Protein AF-A0A1I2P8J5-F1 (afdb_monomer)

Solvent-accessible surface area (backbone atoms only — not comparable to full-atom values): 10431 Å² total; per-residue (Å²): 144,70,75,78,68,62,63,58,56,56,55,54,53,52,53,51,52,52,52,50,52,52,50,52,53,51,52,50,54,52,53,53,51,51,52,55,53,52,51,52,53,49,51,53,49,50,50,52,49,51,51,50,54,60,49,44,57,57,36,50,50,46,50,52,53,51,51,62,72,44,54,88,41,40,76,84,54,84,74,82,78,52,68,70,56,39,47,51,44,38,52,56,51,49,40,44,36,66,74,70,50,44,50,80,65,50,54,73,69,37,46,54,34,46,53,51,26,49,57,44,42,75,43,77,91,39,76,69,40,51,53,49,31,15,51,27,51,49,50,32,54,50,48,51,33,49,76,67,59,77,44,59,78,76,58,54,67,75,71,52,66,88,89,71,64,79,48,98,83,77,60,78,85,72,74,78,83,81,88,124

pLDDT: mean 73.61, std 17.52, range [39.16, 96.38]

Nearest PDB structures (foldseek):
  5xjm-assembly1_A  TM=4.746E-01  e=2.443E+00  Homo sapiens
  9ivk-assembly1_A  TM=4.085E-01  e=4.222E+00  artificial sequences
  6bqg-assembly1_A  TM=4.644E-01  e=5.551E+00  Homo sapiens
  5f5p-assembly1_A  TM=3.771E-01  e=3.997E+00  Homo sapiens
  7pyr-assembly1_A  TM=3.576E-01  e=3.583E+00  Homo sapiens

Mean predicted aligned error: 16.23 Å

Organism: NCBI:txid1045558

Foldseek 3Di:
DPPPVPVVVVVVVVVVVVVVVVVVVVVVVVVVVVVVVVVVVVVVVVVVVVVVVVLLVVLVVLLVLLCVLCVCLALPDPDDDDLVRLVVSLVSLVCSVPVVVSVVSDDPLLNVLSVVLSVLSVDDDDPVSSNSNSVSSVVSNVSSCVVNPVDDPVVVVVPDPPQPDQPPVNDDPDDPDPPD

Secondary structure (DSSP, 8-state):
--THHHHHHHHHHHHHHHHHHHHHHHHHHHHHHHHHHHHHHHHHHHHHHHHHHHHHHHHHHHHHHHHHHTGGG-TT--PPPPHHHHHHHHHHHHHHHHTS-GGGGS-HHHHHHHHHHHHHHHS---HHHHHHHHHHHHHHHHHHHHHTTSS-HHHHHHHS-GGGPPPTTS----------

Sequence (180 aa):
MKEAFFASFSTAMLLAVVGWIARAWITEKLAAGFRLETDKTLEEIKSRYAKQIALTDSRVAAYRSLWEKTKDLNPRDKLRLDQGQLNSIFEDLRKWYYDDGNAMHLSASTTNDFLKGLQYLECEPTEKNLTVVKKLFSSVRTHIKEDLGVYDRDEVSATLPDYAQPLADGTVITKPRDDG

Structure (mmCIF, N/CA/C/O backbone):
data_AF-A0A1I2P8J5-F1
#
_entry.id   AF-A0A1I2P8J5-F1
#
loop_
_atom_site.group_PDB
_atom_site.id
_atom_site.type_symbol
_atom_site.label_atom_id
_atom_site.label_alt_id
_atom_site.label_comp_id
_atom_site.label_asym_id
_atom_site.label_entity_id
_atom_site.label_seq_id
_atom_site.pdbx_PDB_ins_code
_atom_site.Cartn_x
_atom_site.Cartn_y
_atom_site.Cartn_z
_atom_site.occupancy
_atom_site.B_iso_or_equiv
_atom_site.auth_seq_id
_atom_site.auth_comp_id
_atom_site.auth_asym_id
_atom_site.auth_atom_id
_atom_site.pdbx_PDB_model_num
ATOM 1 N N . MET A 1 1 ? 73.592 2.247 -62.318 1.00 48.91 1 MET A N 1
ATOM 2 C CA . MET A 1 1 ? 72.958 2.835 -61.111 1.00 48.91 1 MET A CA 1
ATOM 3 C C . MET A 1 1 ? 71.484 3.199 -61.369 1.00 48.91 1 MET A C 1
ATOM 5 O O . MET A 1 1 ? 71.111 4.353 -61.234 1.00 48.91 1 MET A O 1
ATOM 9 N N . LYS A 1 2 ? 70.629 2.244 -61.776 1.00 51.25 2 LYS A N 1
ATOM 10 C CA . LYS A 1 2 ? 69.168 2.473 -61.929 1.00 51.25 2 LYS A CA 1
ATOM 11 C C . LYS A 1 2 ? 68.280 1.312 -61.434 1.00 51.25 2 LYS A C 1
ATOM 13 O O . LYS A 1 2 ? 67.087 1.505 -61.262 1.00 51.25 2 LYS A O 1
ATOM 18 N N . GLU A 1 3 ? 68.861 0.159 -61.103 1.00 47.97 3 GLU A N 1
ATOM 19 C CA . GLU A 1 3 ? 68.127 -1.056 -60.699 1.00 47.97 3 GLU A CA 1
ATOM 20 C C . GLU A 1 3 ? 67.696 -1.072 -59.214 1.00 47.97 3 GLU A C 1
ATOM 22 O O . GLU A 1 3 ? 66.755 -1.763 -58.846 1.00 47.97 3 GLU A O 1
ATOM 27 N N . ALA A 1 4 ? 68.333 -0.283 -58.340 1.00 51.38 4 ALA A N 1
ATOM 28 C CA . ALA A 1 4 ? 68.046 -0.313 -56.898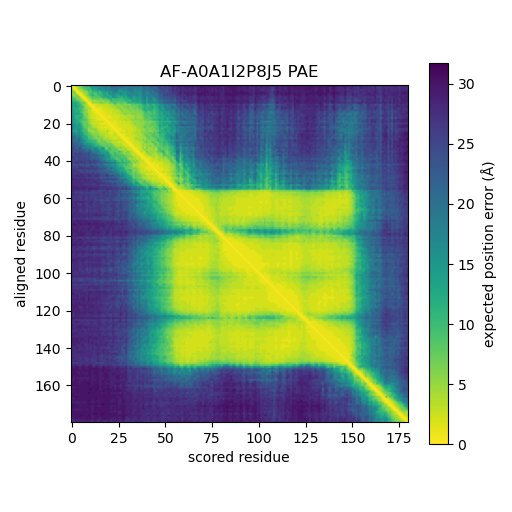 1.00 51.38 4 ALA A CA 1
ATOM 29 C C . ALA A 1 4 ? 66.820 0.526 -56.472 1.00 51.38 4 ALA A C 1
ATOM 31 O O . ALA A 1 4 ? 66.357 0.405 -55.341 1.00 51.38 4 ALA A O 1
ATOM 32 N N . PHE A 1 5 ? 66.287 1.374 -57.359 1.00 46.06 5 PHE A N 1
ATOM 33 C CA . PHE A 1 5 ? 65.193 2.299 -57.028 1.00 46.06 5 PHE A CA 1
ATOM 34 C C . PHE A 1 5 ? 63.791 1.717 -57.275 1.00 46.06 5 PHE A C 1
ATOM 36 O O . PHE A 1 5 ? 62.828 2.179 -56.673 1.00 46.06 5 PHE A O 1
ATOM 43 N N . PHE A 1 6 ? 63.660 0.685 -58.115 1.00 48.53 6 PHE A N 1
ATOM 44 C CA . PHE A 1 6 ? 62.360 0.064 -58.409 1.00 48.53 6 PHE A CA 1
ATOM 45 C C . PHE A 1 6 ? 61.934 -0.982 -57.365 1.00 48.53 6 PHE A C 1
ATOM 47 O O . PHE A 1 6 ?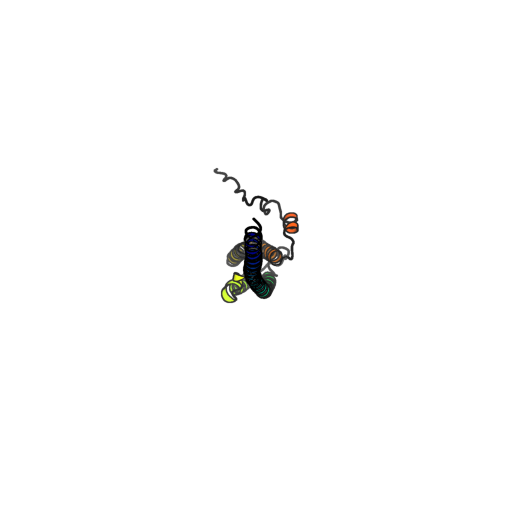 60.741 -1.155 -57.117 1.00 48.53 6 PHE A O 1
ATOM 54 N N . ALA A 1 7 ? 62.886 -1.637 -56.692 1.00 49.69 7 ALA A N 1
ATOM 55 C CA . ALA A 1 7 ? 62.587 -2.677 -55.706 1.00 49.69 7 ALA A CA 1
ATOM 56 C C . ALA A 1 7 ? 62.036 -2.131 -54.370 1.00 49.69 7 ALA A C 1
ATOM 58 O O . ALA A 1 7 ? 61.230 -2.800 -53.726 1.00 49.69 7 ALA A O 1
ATOM 59 N N . SER A 1 8 ? 62.417 -0.914 -53.954 1.00 53.53 8 SER A N 1
ATOM 60 C CA . SER A 1 8 ? 61.945 -0.335 -52.682 1.00 53.53 8 SER A CA 1
ATOM 61 C C . SER A 1 8 ? 60.537 0.265 -52.765 1.00 53.53 8 SER A C 1
ATOM 63 O O . SER A 1 8 ? 59.844 0.358 -51.753 1.00 53.53 8 SER A O 1
ATOM 65 N N . PHE A 1 9 ? 60.077 0.628 -53.966 1.00 53.09 9 PHE A N 1
ATOM 66 C CA . PHE A 1 9 ? 58.736 1.182 -54.164 1.00 53.09 9 PHE A CA 1
ATOM 67 C C . PHE A 1 9 ? 57.652 0.091 -54.116 1.00 53.09 9 PHE A C 1
ATOM 69 O O . PHE A 1 9 ? 56.554 0.314 -53.607 1.00 53.09 9 PHE A O 1
ATOM 76 N N . SER A 1 10 ? 57.979 -1.121 -54.579 1.00 61.38 10 SER A N 1
ATOM 77 C CA . SER A 1 10 ? 57.057 -2.265 -54.595 1.00 61.38 10 SER A CA 1
ATOM 78 C C . SER A 1 10 ? 56.759 -2.813 -53.190 1.00 61.38 10 SER A C 1
ATOM 80 O O . SER A 1 10 ? 55.611 -3.122 -52.870 1.00 61.38 10 SER A O 1
ATOM 82 N N . THR A 1 11 ? 57.760 -2.862 -52.309 1.00 63.16 11 THR A N 1
ATOM 83 C CA . THR A 1 11 ? 57.596 -3.347 -50.928 1.00 63.16 11 THR A CA 1
ATOM 84 C C . THR A 1 11 ? 56.849 -2.354 -50.040 1.00 63.16 11 THR A C 1
ATOM 86 O O . THR A 1 11 ? 55.998 -2.763 -49.249 1.00 63.16 11 THR A O 1
ATOM 89 N N . ALA A 1 12 ? 57.085 -1.049 -50.209 1.00 66.94 12 ALA A N 1
ATOM 90 C CA . ALA A 1 12 ? 56.354 -0.010 -49.483 1.00 66.94 12 ALA A CA 1
ATOM 91 C C . ALA A 1 12 ? 54.851 0.000 -49.827 1.00 66.94 12 ALA A C 1
ATOM 93 O O . ALA A 1 12 ? 54.010 0.155 -48.941 1.00 66.94 12 ALA A O 1
ATOM 94 N N . MET A 1 13 ? 54.501 -0.229 -51.098 1.00 71.50 13 MET A N 1
ATOM 95 C CA . MET A 1 13 ? 53.106 -0.296 -51.543 1.00 71.50 13 MET A CA 1
ATOM 96 C C . MET A 1 13 ? 52.382 -1.539 -50.999 1.00 71.50 13 MET A C 1
ATOM 98 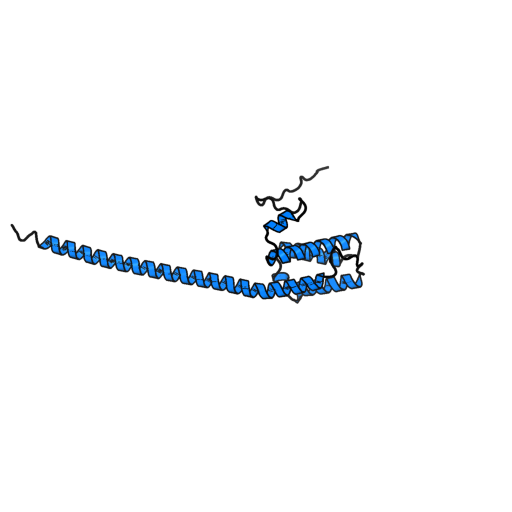O O . MET A 1 13 ? 51.241 -1.439 -50.547 1.00 71.50 13 MET A O 1
ATOM 102 N N . LEU A 1 14 ? 53.054 -2.695 -50.965 1.00 67.25 14 LEU A N 1
ATOM 103 C CA . LEU A 1 14 ? 52.514 -3.929 -50.380 1.00 67.25 14 LEU A CA 1
ATOM 104 C C . LEU A 1 14 ? 52.223 -3.785 -48.878 1.00 67.25 14 LEU A C 1
ATOM 106 O O . LEU A 1 14 ? 51.158 -4.197 -48.419 1.00 67.25 14 LEU A O 1
ATOM 110 N N . LEU A 1 15 ? 53.116 -3.142 -48.120 1.00 75.94 15 LEU A N 1
ATOM 111 C CA . LEU A 1 15 ? 52.899 -2.882 -46.691 1.00 75.94 15 LEU A CA 1
ATOM 112 C C . LEU A 1 15 ? 51.719 -1.932 -46.443 1.00 75.94 15 LEU A C 1
ATOM 114 O O . LEU A 1 15 ? 50.949 -2.146 -45.506 1.00 75.94 15 LEU A O 1
ATOM 118 N N . ALA A 1 16 ? 51.534 -0.922 -47.297 1.00 75.06 16 ALA A N 1
ATOM 119 C CA . ALA A 1 16 ? 50.403 -0.003 -47.193 1.00 75.06 16 ALA A CA 1
ATOM 120 C C . ALA A 1 16 ? 49.056 -0.708 -47.433 1.00 75.06 16 ALA A C 1
ATOM 122 O O . ALA A 1 16 ? 48.100 -0.481 -46.689 1.00 75.06 16 ALA A O 1
ATOM 123 N N . VAL A 1 17 ? 48.986 -1.606 -48.423 1.00 75.94 17 VAL A N 1
ATOM 124 C CA . VAL A 1 17 ? 47.772 -2.385 -48.721 1.00 75.94 17 VAL A CA 1
ATOM 125 C C . VAL A 1 17 ? 47.442 -3.349 -47.580 1.00 75.94 17 VAL A C 1
ATOM 127 O O . VAL A 1 17 ? 46.299 -3.391 -47.127 1.00 75.94 17 VAL A O 1
ATOM 130 N N . VAL A 1 18 ? 48.435 -4.071 -47.053 1.00 77.44 18 VAL A N 1
ATOM 131 C CA . VAL A 1 18 ? 48.237 -4.975 -45.905 1.00 77.44 18 VAL A CA 1
ATOM 132 C C . VAL A 1 18 ? 47.799 -4.198 -44.662 1.00 77.44 18 VAL A C 1
ATOM 134 O O . VAL A 1 18 ? 46.877 -4.624 -43.967 1.00 77.44 18 VAL A O 1
ATOM 137 N N . GLY A 1 19 ? 48.391 -3.027 -44.410 1.00 76.44 19 GLY A N 1
ATOM 138 C CA . GLY A 1 19 ? 47.982 -2.143 -43.318 1.00 76.44 19 GLY A CA 1
ATOM 139 C C . GLY A 1 19 ? 46.536 -1.656 -43.451 1.00 76.44 19 GLY A C 1
ATOM 140 O O . GLY A 1 19 ? 45.808 -1.619 -42.458 1.00 76.44 19 GLY A O 1
ATOM 141 N N . TRP A 1 20 ? 46.087 -1.334 -44.669 1.00 85.12 20 TRP A N 1
ATOM 142 C CA . TRP A 1 20 ? 44.702 -0.924 -44.926 1.00 85.12 20 TRP A CA 1
ATOM 143 C C . TRP A 1 20 ? 43.710 -2.073 -44.701 1.00 85.12 20 TRP A C 1
ATOM 145 O O . TRP A 1 20 ? 42.702 -1.883 -44.020 1.00 85.12 20 TRP A O 1
ATOM 155 N N . ILE A 1 21 ? 44.034 -3.280 -45.179 1.00 80.38 21 ILE A N 1
ATOM 156 C CA . ILE A 1 21 ? 43.212 -4.485 -44.976 1.00 80.38 21 ILE A CA 1
ATOM 157 C C . ILE A 1 21 ? 43.119 -4.837 -43.485 1.00 80.38 21 ILE A C 1
ATOM 159 O O . ILE A 1 21 ? 42.026 -5.076 -42.973 1.00 80.38 21 ILE A O 1
ATOM 163 N N . ALA A 1 22 ? 44.244 -4.813 -42.764 1.00 74.38 22 ALA A N 1
ATOM 164 C CA . ALA A 1 22 ? 44.264 -5.072 -41.326 1.00 74.38 22 ALA A CA 1
ATOM 165 C C . ALA A 1 22 ? 43.414 -4.050 -40.555 1.00 74.38 22 ALA A C 1
ATOM 167 O O . ALA A 1 22 ? 42.651 -4.420 -39.664 1.00 74.38 22 ALA A O 1
ATOM 168 N N . ARG A 1 23 ? 43.487 -2.766 -40.930 1.00 71.56 23 ARG A N 1
ATOM 169 C CA . ARG A 1 23 ? 42.688 -1.704 -40.307 1.00 71.56 23 ARG A CA 1
ATOM 170 C C . ARG A 1 23 ? 41.191 -1.889 -40.558 1.00 71.56 23 ARG A C 1
ATOM 172 O O . ARG A 1 23 ? 40.423 -1.755 -39.610 1.00 71.56 23 ARG A O 1
ATOM 179 N N . ALA A 1 24 ? 40.791 -2.241 -41.782 1.00 79.56 24 ALA A N 1
ATOM 180 C CA . ALA A 1 24 ? 39.395 -2.517 -42.125 1.00 79.56 24 ALA A CA 1
ATOM 181 C C . ALA A 1 24 ? 38.832 -3.698 -41.313 1.00 79.56 24 ALA A C 1
ATOM 183 O O . ALA A 1 24 ? 37.763 -3.586 -40.708 1.00 79.56 24 ALA A O 1
ATOM 184 N N . TRP A 1 25 ? 39.598 -4.788 -41.202 1.00 79.06 25 TRP A N 1
ATOM 185 C CA . TRP A 1 25 ? 39.192 -5.968 -40.435 1.00 79.06 25 TRP A CA 1
ATOM 186 C C . TRP A 1 25 ? 39.055 -5.675 -38.934 1.00 79.06 25 TRP A C 1
ATOM 188 O O . TRP A 1 25 ? 38.090 -6.101 -38.299 1.00 79.06 25 TRP A O 1
ATOM 198 N N . ILE A 1 26 ? 39.973 -4.884 -38.364 1.00 73.25 26 ILE A N 1
ATOM 199 C CA . ILE A 1 26 ? 39.893 -4.439 -36.964 1.00 73.25 26 ILE A CA 1
ATOM 200 C C . ILE A 1 26 ? 38.646 -3.573 -36.741 1.00 73.25 26 ILE A C 1
ATOM 202 O O . ILE A 1 26 ? 37.932 -3.780 -35.760 1.00 73.25 26 ILE A O 1
ATOM 206 N N . THR A 1 27 ? 38.339 -2.639 -37.648 1.00 77.56 27 THR A N 1
ATOM 207 C CA . THR A 1 27 ? 37.143 -1.792 -37.514 1.00 77.56 27 THR A CA 1
ATOM 208 C C . THR A 1 27 ? 35.842 -2.583 -37.615 1.00 77.56 27 THR A C 1
ATOM 210 O O . THR A 1 27 ? 34.907 -2.306 -36.868 1.00 77.56 27 THR A O 1
ATOM 213 N N . GLU A 1 28 ? 35.785 -3.601 -38.474 1.00 73.44 28 GLU A N 1
ATOM 214 C CA . GLU A 1 28 ? 34.609 -4.460 -38.627 1.00 73.44 28 GLU A CA 1
ATOM 215 C C . GLU A 1 28 ? 34.390 -5.348 -37.394 1.00 73.44 28 GLU A C 1
ATOM 217 O O . GLU A 1 28 ? 33.279 -5.424 -36.868 1.00 73.44 28 GLU A O 1
ATOM 222 N N . LYS A 1 29 ? 35.466 -5.941 -36.858 1.00 71.25 29 LYS A N 1
ATOM 223 C CA . LYS A 1 29 ? 35.443 -6.705 -35.599 1.00 71.25 29 LYS A CA 1
ATOM 224 C C . LYS A 1 29 ? 34.977 -5.861 -34.415 1.00 71.25 29 LYS A C 1
ATOM 226 O O . LYS A 1 29 ? 34.165 -6.333 -33.620 1.00 71.25 29 LYS A O 1
ATOM 231 N N . LEU A 1 30 ? 35.467 -4.626 -34.301 1.00 66.75 30 LEU A N 1
ATOM 232 C CA . LEU A 1 30 ? 35.063 -3.703 -33.238 1.00 66.75 30 LEU A CA 1
ATOM 233 C C . LEU A 1 30 ? 33.597 -3.274 -33.390 1.00 66.75 30 LEU A C 1
ATOM 235 O O . LEU A 1 30 ? 32.861 -3.281 -32.407 1.00 66.75 30 LEU A O 1
ATOM 239 N N . ALA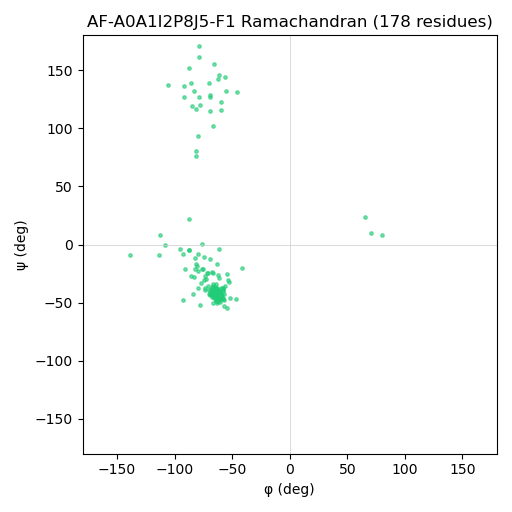 A 1 31 ? 33.144 -2.974 -34.611 1.00 69.69 31 ALA A N 1
ATOM 240 C CA . ALA A 1 31 ? 31.753 -2.605 -34.874 1.00 69.69 31 ALA A CA 1
ATOM 241 C C . ALA A 1 31 ? 30.775 -3.761 -34.601 1.00 69.69 31 ALA A C 1
ATOM 243 O O . ALA A 1 31 ? 29.703 -3.536 -34.042 1.00 69.69 31 ALA A O 1
ATOM 244 N N . ALA A 1 32 ? 31.138 -4.997 -34.954 1.00 68.00 32 ALA A N 1
ATOM 245 C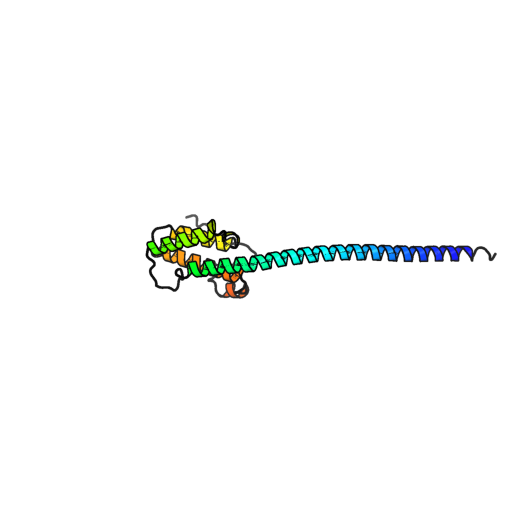 CA . ALA A 1 32 ? 30.327 -6.180 -34.669 1.00 68.00 32 ALA A CA 1
ATOM 246 C C . ALA A 1 32 ? 30.231 -6.468 -33.162 1.00 68.00 32 ALA A C 1
ATOM 248 O O . ALA A 1 32 ? 29.146 -6.768 -32.667 1.00 68.00 32 ALA A O 1
ATOM 249 N N . GLY A 1 33 ? 31.342 -6.326 -32.426 1.00 62.59 33 GLY A N 1
ATOM 250 C CA . GLY A 1 33 ? 31.348 -6.443 -30.966 1.00 62.59 33 GLY A CA 1
ATOM 251 C C . GLY A 1 33 ? 30.453 -5.396 -30.302 1.00 62.59 33 GLY A C 1
ATOM 252 O O . GLY A 1 33 ? 29.597 -5.745 -29.495 1.00 62.59 33 GLY A O 1
ATOM 253 N N . PHE A 1 34 ? 30.575 -4.133 -30.723 1.00 56.84 34 PHE A N 1
ATOM 254 C CA . PHE A 1 34 ? 29.767 -3.035 -30.188 1.00 56.84 34 PHE A CA 1
ATOM 255 C C . PHE A 1 34 ? 28.264 -3.226 -30.455 1.00 56.84 34 PHE A C 1
ATOM 257 O O . PHE A 1 34 ? 27.456 -3.004 -29.559 1.00 56.84 34 PHE A O 1
ATOM 264 N N . ARG A 1 35 ? 27.886 -3.706 -31.652 1.00 59.75 35 ARG A N 1
ATOM 265 C CA . ARG A 1 35 ? 26.483 -3.994 -32.013 1.00 59.75 35 ARG A CA 1
ATOM 266 C C . ARG A 1 35 ? 25.860 -5.101 -31.154 1.00 59.75 35 ARG A C 1
ATOM 268 O O . ARG A 1 35 ? 24.728 -4.961 -30.701 1.00 59.75 35 ARG A O 1
ATOM 275 N N . LEU A 1 36 ? 26.604 -6.176 -30.889 1.00 63.22 36 LEU A N 1
ATOM 276 C CA . LEU A 1 36 ? 26.122 -7.281 -30.052 1.00 63.22 36 LEU A CA 1
ATOM 277 C C . LEU A 1 36 ? 25.923 -6.863 -28.585 1.00 63.22 36 LEU A C 1
ATOM 279 O O . LEU A 1 36 ? 25.006 -7.353 -27.926 1.00 63.22 36 LEU A O 1
ATOM 283 N N . GLU A 1 37 ? 26.761 -5.960 -28.074 1.00 64.62 37 GLU A N 1
ATOM 284 C CA . GLU A 1 37 ? 26.641 -5.398 -26.721 1.00 64.62 37 GLU A CA 1
ATOM 285 C C . GLU A 1 37 ? 25.413 -4.475 -26.595 1.00 64.62 37 GLU A C 1
ATOM 287 O O . GLU A 1 37 ? 24.655 -4.554 -25.623 1.00 64.62 37 GLU A O 1
ATOM 292 N N . THR A 1 38 ? 25.159 -3.637 -27.609 1.00 63.16 38 THR A N 1
ATOM 293 C CA . THR A 1 38 ? 23.983 -2.749 -27.645 1.00 63.16 38 THR A CA 1
ATOM 294 C C . THR A 1 38 ? 22.664 -3.512 -27.758 1.00 63.16 38 THR A C 1
ATOM 296 O O . THR A 1 38 ? 21.683 -3.123 -27.129 1.00 63.16 38 THR A O 1
ATOM 299 N N . ASP A 1 39 ? 22.626 -4.626 -28.491 1.00 68.12 39 ASP A N 1
ATOM 300 C CA . ASP A 1 39 ? 21.392 -5.406 -28.641 1.00 68.12 39 ASP A CA 1
ATOM 301 C C . ASP A 1 39 ? 21.049 -6.173 -27.356 1.00 68.12 39 ASP A C 1
ATOM 303 O O . ASP A 1 39 ? 19.891 -6.200 -26.938 1.00 68.12 39 ASP A O 1
ATOM 307 N N . LYS A 1 40 ? 22.052 -6.735 -26.665 1.00 65.88 40 LYS A N 1
ATOM 308 C CA . LYS A 1 40 ? 21.839 -7.395 -25.364 1.00 65.88 40 LYS A CA 1
ATOM 309 C C . LYS A 1 40 ? 21.334 -6.423 -24.306 1.00 65.88 40 LYS A C 1
ATOM 311 O O . LYS A 1 40 ? 20.368 -6.724 -23.611 1.00 65.88 40 LYS A O 1
ATOM 316 N N . THR A 1 41 ? 21.958 -5.252 -24.206 1.00 69.56 41 THR A N 1
ATOM 317 C CA . THR A 1 41 ? 21.538 -4.221 -23.247 1.00 69.56 41 THR A CA 1
ATOM 318 C C . THR A 1 41 ? 20.131 -3.709 -23.555 1.00 69.56 41 THR A C 1
ATOM 320 O O . THR A 1 41 ? 19.333 -3.531 -22.636 1.00 69.56 41 THR A O 1
ATOM 323 N N . LEU A 1 42 ? 19.771 -3.557 -24.832 1.00 67.75 42 LEU A N 1
ATOM 324 C CA . LEU A 1 42 ? 18.422 -3.169 -25.237 1.00 67.75 42 LEU A CA 1
ATOM 325 C C . LEU A 1 42 ? 17.373 -4.234 -24.887 1.00 67.75 42 LEU A C 1
ATOM 327 O O . LEU A 1 42 ? 16.307 -3.885 -24.379 1.00 67.75 42 LEU A O 1
ATOM 331 N N . GLU A 1 43 ? 17.652 -5.516 -25.122 1.00 66.38 43 GLU A N 1
ATOM 332 C CA . GLU A 1 43 ? 16.736 -6.607 -24.763 1.00 66.38 43 GLU A CA 1
ATOM 333 C C . GLU A 1 43 ? 16.585 -6.764 -23.243 1.00 66.38 43 GLU A C 1
ATOM 335 O O . GLU A 1 43 ? 15.478 -6.979 -22.742 1.00 66.38 43 GLU A O 1
ATOM 340 N N . GLU A 1 44 ? 17.656 -6.561 -22.474 1.00 67.12 44 GLU A N 1
ATOM 341 C CA . GLU A 1 44 ? 17.579 -6.510 -21.012 1.00 67.12 44 GLU A CA 1
ATOM 342 C C . GLU A 1 44 ? 16.731 -5.334 -20.520 1.00 67.12 44 GLU A C 1
ATOM 344 O O . GLU A 1 44 ? 15.901 -5.504 -19.623 1.00 67.12 44 GLU A O 1
ATOM 349 N N . ILE A 1 45 ? 16.896 -4.153 -21.121 1.00 61.00 45 ILE A N 1
ATOM 350 C CA . ILE A 1 45 ? 16.093 -2.968 -20.807 1.00 61.00 45 ILE A CA 1
ATOM 351 C C . ILE A 1 45 ? 14.624 -3.227 -21.152 1.00 61.00 45 ILE A C 1
ATOM 353 O O . ILE A 1 45 ? 13.767 -3.067 -20.284 1.00 61.00 45 ILE A O 1
ATOM 357 N N . LYS A 1 46 ? 14.313 -3.706 -22.362 1.00 63.62 46 LYS A N 1
ATOM 358 C CA . LYS A 1 46 ? 12.941 -4.057 -22.772 1.00 63.62 46 LYS A CA 1
ATOM 359 C C . LYS A 1 46 ? 12.312 -5.093 -21.845 1.00 63.62 46 LYS A C 1
ATOM 361 O O . LYS A 1 46 ? 11.160 -4.931 -21.459 1.00 63.62 46 LYS A O 1
ATOM 366 N N . SER A 1 47 ? 13.059 -6.123 -21.447 1.00 57.69 47 SER A N 1
ATOM 367 C CA . SER A 1 47 ? 12.593 -7.151 -20.509 1.00 57.69 47 SER A CA 1
ATOM 368 C C . SER A 1 47 ? 12.286 -6.570 -19.126 1.00 57.69 47 SER A C 1
ATOM 370 O O . SER A 1 47 ? 11.255 -6.889 -18.530 1.00 57.69 47 SER A O 1
ATOM 372 N N . ARG A 1 48 ? 13.131 -5.662 -18.620 1.00 51.19 48 ARG A N 1
ATOM 373 C CA . ARG A 1 48 ? 12.876 -4.938 -17.362 1.00 51.19 48 ARG A CA 1
ATOM 374 C C . ARG A 1 48 ? 11.644 -4.039 -17.460 1.00 51.19 48 ARG A C 1
ATOM 376 O O . ARG A 1 48 ? 10.820 -4.073 -16.550 1.00 51.19 48 ARG A O 1
ATOM 383 N N . TYR A 1 49 ? 11.483 -3.309 -18.563 1.00 53.03 49 TYR A N 1
ATOM 384 C CA . TYR A 1 49 ? 10.300 -2.482 -18.815 1.00 53.03 49 TYR A CA 1
ATOM 385 C C . TYR A 1 49 ? 9.028 -3.324 -18.942 1.00 53.03 49 TYR A C 1
ATOM 387 O O . TYR A 1 49 ? 8.031 -3.006 -18.309 1.00 53.03 49 TYR A O 1
ATOM 395 N N . ALA A 1 50 ? 9.055 -4.437 -19.676 1.00 52.09 50 ALA A N 1
ATOM 396 C CA . ALA A 1 50 ? 7.910 -5.339 -19.804 1.00 52.09 50 ALA A CA 1
ATOM 397 C C . ALA A 1 50 ? 7.502 -5.947 -18.452 1.00 52.09 50 ALA A C 1
ATOM 399 O O . ALA A 1 50 ? 6.314 -6.022 -18.143 1.00 52.09 50 ALA A O 1
ATOM 400 N N . LYS A 1 51 ? 8.475 -6.320 -17.608 1.00 51.41 51 LYS A N 1
ATOM 401 C CA . LYS A 1 51 ? 8.213 -6.761 -16.229 1.00 51.41 51 LYS A CA 1
ATOM 402 C C . LYS A 1 51 ? 7.629 -5.644 -15.371 1.00 51.41 51 LYS A C 1
ATOM 404 O O . LYS A 1 51 ? 6.701 -5.907 -14.617 1.00 51.41 51 LYS A O 1
ATOM 409 N N . GLN A 1 52 ? 8.133 -4.415 -15.489 1.00 53.66 52 GLN A N 1
ATOM 410 C CA . GLN A 1 52 ? 7.542 -3.262 -14.808 1.00 53.66 52 GLN A CA 1
ATOM 411 C C . GLN A 1 52 ? 6.101 -3.024 -15.264 1.00 53.66 52 GLN A C 1
ATOM 413 O O . GLN A 1 52 ? 5.240 -2.881 -14.407 1.00 53.66 52 GLN A O 1
ATOM 418 N N . ILE A 1 53 ? 5.813 -3.063 -16.568 1.00 56.81 53 ILE A N 1
ATOM 419 C CA . ILE A 1 53 ? 4.463 -2.886 -17.129 1.00 56.81 53 ILE A CA 1
ATOM 420 C C . ILE A 1 53 ? 3.510 -3.980 -16.625 1.00 56.81 53 ILE A C 1
ATOM 422 O O . ILE A 1 53 ? 2.443 -3.663 -16.113 1.00 56.81 53 ILE A O 1
ATOM 426 N N . ALA A 1 54 ? 3.915 -5.252 -16.663 1.00 55.97 54 ALA A N 1
ATOM 427 C CA . ALA A 1 54 ? 3.101 -6.355 -16.142 1.00 55.97 54 ALA A CA 1
ATOM 428 C C . ALA A 1 54 ? 2.851 -6.242 -14.625 1.00 55.97 54 ALA A C 1
ATOM 430 O O . ALA A 1 54 ? 1.747 -6.505 -14.152 1.00 55.97 54 ALA A O 1
ATOM 431 N N . LEU A 1 55 ? 3.856 -5.794 -13.862 1.00 59.75 55 LEU A N 1
ATOM 432 C CA . LEU A 1 55 ? 3.692 -5.460 -12.445 1.00 59.75 55 LEU A CA 1
ATOM 433 C C . LEU A 1 55 ? 2.806 -4.228 -12.239 1.00 59.75 55 LEU A C 1
ATOM 435 O O . LEU A 1 55 ? 2.227 -4.085 -11.167 1.00 59.75 55 LEU A O 1
ATOM 439 N N . THR A 1 56 ? 2.690 -3.346 -13.232 1.00 73.12 56 THR A N 1
ATOM 440 C CA . THR A 1 56 ? 1.865 -2.138 -13.146 1.00 73.12 56 THR A CA 1
ATOM 441 C C . THR A 1 56 ? 0.387 -2.511 -13.140 1.00 73.12 56 THR A C 1
ATOM 443 O O . THR A 1 56 ? -0.337 -2.011 -12.288 1.00 73.12 56 THR A O 1
ATOM 446 N N . ASP A 1 57 ? -0.056 -3.454 -13.976 1.00 79.62 57 ASP A N 1
ATOM 447 C CA . ASP A 1 57 ? -1.466 -3.877 -14.008 1.00 79.62 57 ASP A CA 1
ATOM 448 C C . ASP A 1 57 ? -1.897 -4.565 -12.705 1.00 79.62 57 ASP A C 1
ATOM 450 O O . ASP A 1 57 ? -2.931 -4.219 -12.124 1.00 79.62 57 ASP A O 1
ATOM 454 N N . SER A 1 58 ? -1.082 -5.494 -12.188 1.00 82.62 58 SER A N 1
ATOM 455 C CA . SER A 1 58 ? -1.362 -6.152 -10.904 1.00 82.62 58 SER A CA 1
ATOM 456 C C . SER A 1 58 ? -1.310 -5.163 -9.737 1.00 82.62 58 SER A C 1
ATOM 458 O O . SER A 1 58 ? -2.152 -5.213 -8.843 1.00 82.62 58 SER A O 1
ATOM 460 N N . ARG A 1 59 ? -0.365 -4.213 -9.765 1.00 84.69 59 ARG A N 1
ATOM 461 C CA . ARG A 1 59 ? -0.235 -3.148 -8.760 1.00 84.69 59 ARG A CA 1
ATOM 462 C C . ARG A 1 59 ? -1.430 -2.199 -8.789 1.00 84.69 59 ARG A C 1
ATOM 464 O O . ARG A 1 59 ? -1.969 -1.882 -7.734 1.00 84.69 59 ARG A O 1
ATOM 471 N N . VAL A 1 60 ? -1.899 -1.799 -9.971 1.00 85.81 60 VAL A N 1
ATOM 472 C CA . VAL A 1 60 ? -3.107 -0.975 -10.140 1.00 85.81 60 VAL A CA 1
ATOM 473 C C . VAL A 1 60 ? -4.339 -1.713 -9.618 1.00 85.81 60 VAL A C 1
ATOM 475 O O . VAL A 1 60 ? -5.148 -1.115 -8.906 1.00 85.81 60 VAL A O 1
ATOM 478 N N . ALA A 1 61 ? -4.481 -3.006 -9.919 1.00 88.19 61 ALA A N 1
ATOM 479 C CA . ALA A 1 61 ? -5.582 -3.820 -9.405 1.00 88.19 61 ALA A CA 1
ATOM 480 C C . ALA A 1 61 ? -5.548 -3.922 -7.870 1.00 88.19 61 ALA A C 1
ATOM 482 O O . ALA A 1 61 ? -6.566 -3.681 -7.214 1.00 88.19 61 ALA A O 1
ATOM 483 N N . ALA A 1 62 ? -4.371 -4.188 -7.296 1.00 90.56 62 ALA A N 1
ATOM 484 C CA . ALA A 1 62 ? -4.158 -4.221 -5.852 1.00 90.56 62 ALA A CA 1
ATOM 485 C C . ALA A 1 62 ? -4.524 -2.876 -5.203 1.00 90.56 62 ALA A C 1
ATOM 487 O O . ALA A 1 62 ? -5.272 -2.836 -4.226 1.00 90.56 62 ALA A O 1
ATOM 488 N N . TYR A 1 63 ? -4.072 -1.763 -5.782 1.00 90.88 63 TYR A N 1
ATOM 489 C CA . TYR A 1 63 ? -4.351 -0.417 -5.281 1.00 90.88 63 TYR A CA 1
ATOM 490 C C . TYR A 1 63 ? -5.822 -0.033 -5.386 1.00 90.88 63 TYR A C 1
ATOM 492 O O . TYR A 1 63 ? -6.362 0.556 -4.451 1.00 90.88 63 TYR A O 1
ATOM 500 N N . ARG A 1 64 ? -6.506 -0.411 -6.471 1.00 90.25 64 ARG A N 1
ATOM 501 C CA . ARG A 1 64 ? -7.957 -0.222 -6.593 1.00 90.25 64 ARG A CA 1
ATOM 502 C C . ARG A 1 64 ? -8.704 -1.007 -5.515 1.00 90.25 64 ARG A C 1
ATOM 504 O O . ARG A 1 64 ? -9.576 -0.448 -4.860 1.00 90.25 64 ARG A O 1
ATOM 511 N N . SER A 1 65 ? -8.332 -2.267 -5.289 1.00 93.00 65 SER A N 1
ATOM 512 C CA . SER A 1 65 ? -8.917 -3.088 -4.220 1.00 93.00 65 SER A CA 1
ATOM 513 C C . SER A 1 65 ? -8.706 -2.460 -2.836 1.00 93.00 65 SER A C 1
ATOM 515 O O . SER A 1 65 ? -9.643 -2.376 -2.042 1.00 93.00 65 SER A O 1
ATOM 517 N N . LEU A 1 66 ? -7.497 -1.971 -2.548 1.00 92.75 66 LEU A N 1
ATOM 518 C CA . LEU A 1 66 ? -7.190 -1.292 -1.287 1.00 92.75 66 LEU A CA 1
ATOM 519 C C . LEU A 1 66 ? -7.973 0.020 -1.123 1.00 92.75 66 LEU A C 1
ATOM 521 O O . LEU A 1 66 ? -8.426 0.352 -0.024 1.00 92.75 66 LEU A O 1
ATOM 525 N N . TRP A 1 67 ? -8.164 0.766 -2.210 1.00 90.56 67 TRP A N 1
ATOM 526 C CA . TRP A 1 67 ? -8.943 2.001 -2.200 1.00 90.56 67 TRP A CA 1
ATOM 527 C C . TRP A 1 67 ? -10.396 1.754 -1.782 1.00 90.56 67 TRP A C 1
ATOM 529 O O . TRP A 1 67 ? -10.902 2.452 -0.901 1.00 90.56 67 TRP A O 1
ATOM 539 N N . GLU A 1 68 ? -11.037 0.736 -2.362 1.00 90.69 68 GLU A N 1
ATOM 540 C CA . GLU A 1 68 ? -12.413 0.354 -2.028 1.00 90.69 68 GLU A CA 1
ATOM 541 C C . GLU A 1 68 ? -12.533 -0.121 -0.575 1.00 90.69 68 GLU A C 1
ATOM 543 O O . GLU A 1 68 ? -13.385 0.374 0.160 1.00 90.69 68 GLU A O 1
ATOM 548 N N . LYS A 1 69 ? -11.625 -0.991 -0.112 1.00 91.00 69 LYS A N 1
ATOM 549 C CA . LYS A 1 69 ? -11.630 -1.506 1.274 1.00 91.00 69 LYS A CA 1
ATOM 550 C C . LYS A 1 69 ? -11.438 -0.424 2.334 1.00 91.00 69 LYS A C 1
ATOM 552 O O . LYS A 1 69 ? -11.869 -0.578 3.469 1.00 91.00 69 LYS A O 1
ATOM 557 N N . THR A 1 70 ? -10.782 0.678 1.980 1.00 89.94 70 THR A N 1
ATOM 558 C CA . THR A 1 70 ? -10.535 1.786 2.910 1.00 89.94 70 THR A CA 1
ATOM 559 C C . THR A 1 70 ? -11.581 2.889 2.806 1.00 89.94 70 THR A C 1
ATOM 561 O O . THR A 1 70 ? -11.464 3.878 3.531 1.00 89.94 70 THR A O 1
ATOM 564 N N . LYS A 1 71 ? -12.550 2.814 1.873 1.00 86.31 71 LYS A N 1
ATOM 565 C CA . LYS A 1 71 ? -13.449 3.926 1.485 1.00 86.31 71 LYS A CA 1
ATOM 566 C C . LYS A 1 71 ? -14.049 4.653 2.687 1.00 86.31 71 LYS A C 1
ATOM 568 O O . LYS A 1 71 ? -13.897 5.870 2.777 1.00 86.31 71 LYS A O 1
ATOM 573 N N . ASP A 1 72 ? -14.556 3.887 3.644 1.00 85.25 72 ASP A N 1
ATOM 574 C CA . ASP A 1 72 ? -15.241 4.373 4.848 1.00 85.25 72 ASP A CA 1
ATOM 575 C C . ASP A 1 72 ? -14.299 4.983 5.906 1.00 85.25 72 ASP A C 1
ATOM 577 O O . ASP A 1 72 ? -14.733 5.658 6.841 1.00 85.25 72 ASP A O 1
ATOM 581 N N . LEU A 1 73 ? -12.983 4.816 5.745 1.00 86.31 73 LEU A N 1
ATOM 582 C CA . LEU A 1 73 ? -11.944 5.420 6.588 1.00 86.31 73 LEU A CA 1
ATOM 583 C C . LEU A 1 73 ? -11.533 6.820 6.104 1.00 86.31 73 LEU A C 1
ATOM 585 O O . LEU A 1 73 ? -10.436 7.298 6.397 1.00 86.31 73 LEU A O 1
ATOM 589 N N . ASN A 1 74 ? -12.389 7.505 5.347 1.00 83.69 74 ASN A N 1
ATOM 590 C CA . ASN A 1 74 ? -12.123 8.867 4.906 1.00 83.69 74 ASN A CA 1
ATOM 591 C C . ASN A 1 74 ? -12.171 9.853 6.097 1.00 83.69 74 ASN A C 1
ATOM 593 O O . ASN A 1 74 ? -13.177 9.903 6.812 1.00 83.69 74 ASN A O 1
ATOM 597 N N . PRO A 1 75 ? -11.136 10.697 6.296 1.00 79.62 75 PRO A N 1
ATOM 598 C CA . PRO A 1 75 ? -11.140 11.746 7.319 1.00 79.62 75 PRO A CA 1
ATOM 599 C C . PRO A 1 75 ? -12.341 12.695 7.261 1.00 79.62 75 PRO A C 1
ATOM 601 O O . PRO A 1 75 ? -12.752 13.222 8.292 1.00 79.62 75 PRO A O 1
ATOM 604 N N . ARG A 1 76 ? -12.897 12.936 6.066 1.00 78.31 76 ARG A N 1
ATOM 605 C CA . ARG A 1 76 ? -14.019 13.868 5.866 1.00 78.31 76 ARG A CA 1
ATOM 606 C C . ARG A 1 76 ? -15.374 13.268 6.224 1.00 78.31 76 ARG A C 1
ATOM 608 O O . ARG A 1 76 ? -16.322 14.020 6.453 1.00 78.31 76 ARG A O 1
ATOM 615 N N . ASP A 1 77 ? -15.464 11.944 6.298 1.00 77.69 77 ASP A N 1
ATOM 616 C CA . ASP A 1 77 ? -16.718 11.282 6.612 1.00 77.69 77 ASP A CA 1
ATOM 617 C C . ASP A 1 77 ? -16.983 11.374 8.112 1.00 77.69 77 ASP A C 1
ATOM 619 O O . ASP A 1 77 ? -16.214 10.892 8.948 1.00 77.69 77 ASP A O 1
ATOM 623 N N . LYS A 1 78 ? -18.115 11.999 8.449 1.00 71.81 78 LYS A N 1
ATOM 624 C CA . LYS A 1 78 ? -18.623 12.117 9.825 1.00 71.81 78 LYS A CA 1
ATOM 625 C C . LYS A 1 78 ? -19.247 10.817 10.338 1.00 71.81 78 LYS A C 1
ATOM 627 O O . LYS A 1 78 ? -19.735 10.788 11.466 1.00 71.81 78 LYS A O 1
ATOM 632 N N . LEU A 1 79 ? -19.257 9.764 9.517 1.00 73.25 79 LEU A N 1
ATOM 633 C CA . LEU A 1 79 ? -19.780 8.463 9.897 1.00 73.25 79 LEU A CA 1
ATOM 634 C C . LEU A 1 79 ? -18.984 7.939 11.099 1.00 73.25 79 LEU A C 1
ATOM 636 O O . LEU A 1 79 ? -17.752 7.836 11.057 1.00 73.25 79 LEU A O 1
ATOM 640 N N . ARG A 1 80 ? -19.704 7.657 12.186 1.00 76.88 80 ARG A N 1
ATOM 641 C CA . ARG A 1 80 ? -19.171 6.920 13.328 1.00 76.88 80 ARG A CA 1
ATOM 642 C C . ARG A 1 80 ? -19.241 5.442 12.978 1.00 76.88 80 ARG A C 1
ATOM 644 O O . ARG A 1 80 ? -20.335 4.935 12.760 1.00 76.88 80 ARG A O 1
ATOM 651 N N . LEU A 1 81 ? -18.077 4.808 12.895 1.00 81.62 81 LEU A N 1
ATOM 652 C CA . LEU A 1 81 ? -17.970 3.366 12.720 1.00 81.62 81 LEU A CA 1
ATOM 653 C C . LEU A 1 81 ? -18.107 2.698 14.088 1.00 81.62 81 LEU A C 1
ATOM 655 O O . LEU A 1 81 ? -17.476 3.144 15.051 1.00 81.62 81 LEU A O 1
ATOM 659 N N . ASP A 1 82 ? -18.943 1.670 14.179 1.00 85.31 82 ASP A N 1
ATOM 660 C CA . ASP A 1 82 ? -19.020 0.820 15.366 1.00 85.31 82 ASP A CA 1
ATOM 661 C C . ASP A 1 82 ? -17.873 -0.210 15.398 1.00 85.31 82 ASP A C 1
ATOM 663 O O . ASP A 1 82 ? -17.123 -0.373 14.432 1.00 85.31 82 ASP A O 1
ATOM 667 N N . GLN A 1 83 ? -17.714 -0.916 16.523 1.00 84.50 83 GLN A N 1
ATOM 668 C CA . GLN A 1 83 ? -16.634 -1.898 16.665 1.00 84.50 83 GLN A CA 1
ATOM 669 C C . GLN A 1 83 ? -16.761 -3.076 15.690 1.00 84.50 83 GLN A C 1
ATOM 671 O O . GLN A 1 83 ? -15.750 -3.605 15.234 1.00 84.50 83 GLN A O 1
ATOM 676 N N . GLY A 1 84 ? -17.984 -3.498 15.361 1.00 87.44 84 GLY A N 1
ATOM 677 C CA . GLY A 1 84 ? -18.208 -4.595 14.422 1.00 87.44 84 GLY A CA 1
ATOM 678 C C . GLY A 1 84 ? -17.732 -4.230 13.018 1.00 87.44 84 GLY A C 1
ATOM 679 O O . GLY A 1 84 ? -17.057 -5.022 12.364 1.00 87.44 84 GLY A O 1
ATOM 680 N N . GLN A 1 85 ? -18.010 -3.000 12.591 1.00 89.38 85 GLN A N 1
ATOM 681 C CA . GLN A 1 85 ? -17.548 -2.448 11.321 1.00 89.38 85 GLN A CA 1
ATOM 682 C C . GLN A 1 85 ? -16.024 -2.331 11.281 1.00 89.38 85 GLN A C 1
ATOM 684 O O . GLN A 1 85 ? -15.409 -2.733 10.296 1.00 89.38 85 GLN A O 1
ATOM 689 N N . LEU A 1 86 ? -15.399 -1.836 12.352 1.00 89.06 86 LEU A N 1
ATOM 690 C CA . LEU A 1 86 ? -13.939 -1.723 12.426 1.00 89.06 86 LEU A CA 1
ATOM 691 C C . LEU A 1 86 ? -13.253 -3.088 12.393 1.00 89.06 86 LEU A C 1
ATOM 693 O O . LEU A 1 86 ? -12.279 -3.249 11.662 1.00 89.06 86 LEU A O 1
ATOM 697 N N . ASN A 1 87 ? -13.797 -4.079 13.102 1.00 90.50 87 ASN A N 1
ATOM 698 C CA . ASN A 1 87 ? -13.306 -5.456 13.051 1.00 90.50 87 ASN A CA 1
ATOM 699 C C . ASN A 1 87 ? -13.445 -6.052 11.644 1.00 90.50 87 ASN A C 1
ATOM 701 O O . ASN A 1 87 ? -12.522 -6.697 11.157 1.00 90.50 87 ASN A O 1
ATOM 705 N N . SER A 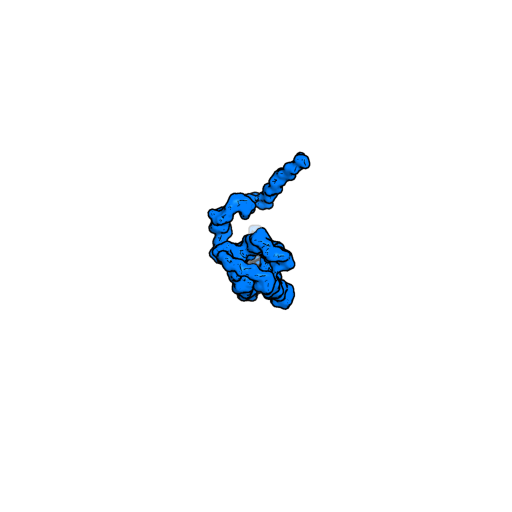1 88 ? -14.570 -5.807 10.964 1.00 92.25 88 SER A N 1
ATOM 706 C CA . SER A 1 88 ? -14.758 -6.259 9.580 1.00 92.25 88 SER A CA 1
ATOM 707 C C . SER A 1 88 ? -13.718 -5.642 8.647 1.00 92.25 88 SER A C 1
ATOM 709 O O . SER A 1 88 ? -13.109 -6.352 7.852 1.00 92.25 88 SER A O 1
ATOM 711 N N . ILE A 1 89 ? -13.475 -4.334 8.774 1.00 92.81 89 ILE A N 1
ATOM 712 C CA . ILE A 1 89 ? -12.464 -3.622 7.984 1.00 92.81 89 ILE A CA 1
ATOM 713 C C . ILE A 1 89 ? -11.061 -4.158 8.296 1.00 92.81 89 ILE A C 1
ATOM 715 O O . ILE A 1 89 ? -10.269 -4.364 7.379 1.00 92.81 89 ILE A O 1
ATOM 719 N N . PHE A 1 90 ? -10.748 -4.410 9.568 1.00 94.19 90 PHE A N 1
ATOM 720 C CA . PHE A 1 90 ? -9.477 -5.003 9.980 1.00 94.19 90 PHE A CA 1
ATOM 721 C C . PHE A 1 90 ? -9.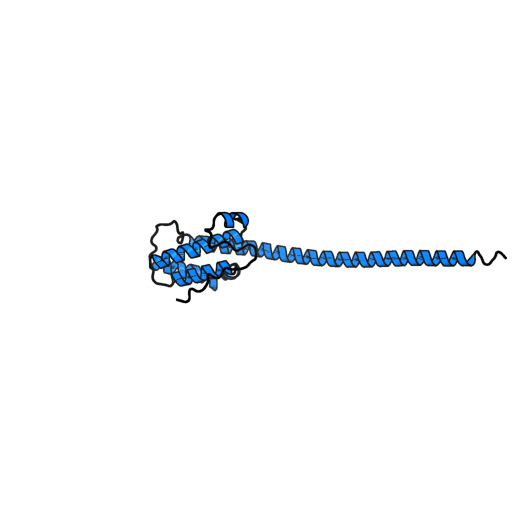237 -6.353 9.299 1.00 94.19 90 PHE A C 1
ATOM 723 O O . PHE A 1 90 ? -8.206 -6.524 8.648 1.00 94.19 90 PHE A O 1
ATOM 730 N N . GLU A 1 91 ? -10.192 -7.280 9.387 1.00 95.44 91 GLU A N 1
ATOM 731 C CA . GLU A 1 91 ? -10.072 -8.604 8.767 1.00 95.44 91 GLU A CA 1
ATOM 732 C C . GLU A 1 91 ? -9.954 -8.502 7.241 1.00 95.44 91 GLU A C 1
ATOM 734 O O . GLU A 1 91 ? -9.098 -9.146 6.632 1.00 95.44 91 GLU A O 1
ATOM 739 N N . ASP A 1 92 ? -10.738 -7.621 6.614 1.00 95.19 92 ASP A N 1
ATOM 740 C CA . ASP A 1 92 ? -10.686 -7.389 5.170 1.00 95.19 92 ASP A CA 1
ATOM 741 C C . ASP A 1 92 ? -9.334 -6.863 4.686 1.00 95.19 92 ASP A C 1
ATOM 743 O O . ASP A 1 92 ? -8.890 -7.222 3.589 1.00 95.19 92 ASP A O 1
ATOM 747 N N . LEU A 1 93 ? -8.703 -5.987 5.468 1.00 95.12 93 LEU A N 1
ATOM 748 C CA . LEU A 1 93 ? -7.401 -5.399 5.163 1.00 95.12 93 LEU A CA 1
ATOM 749 C C . LEU A 1 93 ? -6.258 -6.361 5.490 1.00 95.12 93 LEU A C 1
ATOM 751 O O . LEU A 1 93 ? -5.297 -6.449 4.725 1.00 95.12 93 LEU A O 1
ATOM 755 N N . ARG A 1 94 ? -6.371 -7.121 6.582 1.00 95.62 94 ARG A N 1
ATOM 756 C CA . ARG A 1 94 ? -5.422 -8.177 6.943 1.00 95.62 94 ARG A CA 1
ATOM 757 C C . ARG A 1 94 ? -5.378 -9.249 5.860 1.00 95.62 94 ARG A C 1
ATOM 759 O O . ARG A 1 94 ? -4.291 -9.570 5.382 1.00 95.62 94 ARG A O 1
ATOM 766 N N . LYS A 1 95 ? -6.543 -9.747 5.437 1.00 96.38 95 LYS A N 1
ATOM 767 C CA . LYS A 1 95 ? -6.670 -10.705 4.333 1.00 96.38 95 LYS A CA 1
ATOM 768 C C . LYS A 1 95 ? -6.055 -10.153 3.052 1.00 96.38 95 LYS A C 1
ATOM 770 O O . LYS A 1 95 ? -5.234 -10.814 2.425 1.00 96.38 95 LYS A O 1
ATOM 775 N N . TRP A 1 96 ? -6.388 -8.910 2.706 1.00 95.56 96 TRP A N 1
ATOM 776 C CA . TRP A 1 96 ? -5.840 -8.253 1.521 1.00 95.56 96 TRP A CA 1
ATOM 777 C C . TRP A 1 96 ? -4.304 -8.179 1.541 1.00 95.56 96 TRP A C 1
ATOM 779 O O . TRP A 1 96 ? -3.665 -8.340 0.500 1.00 95.56 96 TRP A O 1
ATOM 789 N N . TYR A 1 97 ? -3.709 -7.948 2.714 1.00 95.00 97 TYR A N 1
ATOM 790 C CA . TYR A 1 97 ? -2.262 -7.822 2.878 1.00 95.00 97 TYR A CA 1
ATOM 791 C C . TYR A 1 97 ? -1.542 -9.177 2.880 1.00 95.00 97 TYR A C 1
ATOM 793 O O . TYR A 1 97 ? -0.576 -9.348 2.135 1.00 95.00 97 TYR A O 1
ATOM 801 N N . TYR A 1 98 ? -1.991 -10.122 3.713 1.00 93.62 98 TYR A N 1
ATOM 802 C CA . TYR A 1 98 ? -1.297 -11.392 3.953 1.00 93.62 98 TYR A CA 1
ATOM 803 C C . TYR A 1 98 ? -1.767 -12.522 3.038 1.00 93.62 98 TYR A C 1
ATOM 805 O O . TYR A 1 98 ? -0.930 -13.207 2.455 1.00 93.62 98 TYR A O 1
ATOM 813 N N . ASP A 1 99 ? -3.078 -12.711 2.905 1.00 94.00 99 ASP A N 1
ATOM 814 C CA . ASP A 1 99 ? -3.641 -13.891 2.239 1.00 94.00 99 ASP A CA 1
ATOM 815 C C . ASP A 1 99 ? -3.692 -13.696 0.723 1.00 94.00 99 ASP A C 1
ATOM 817 O O . ASP A 1 99 ? -3.313 -14.583 -0.038 1.00 94.00 99 ASP A O 1
ATOM 821 N N . ASP A 1 100 ? -4.105 -12.506 0.282 1.00 91.75 100 ASP A N 1
ATOM 822 C CA . ASP A 1 100 ? -4.159 -12.157 -1.140 1.00 91.75 100 ASP A CA 1
ATOM 823 C C . ASP A 1 100 ? -2.766 -11.772 -1.689 1.00 91.75 100 ASP A C 1
ATOM 825 O O . ASP A 1 100 ? -2.598 -11.574 -2.891 1.00 91.75 100 ASP A O 1
ATOM 829 N N . GLY A 1 101 ? -1.759 -11.636 -0.816 1.00 89.69 101 GLY A N 1
ATOM 830 C CA . GLY A 1 101 ? -0.369 -11.354 -1.186 1.00 89.69 101 GLY A CA 1
ATOM 831 C C . GLY A 1 101 ? -0.106 -9.939 -1.712 1.00 89.69 101 GLY A C 1
ATOM 832 O O . GLY A 1 101 ? 0.999 -9.657 -2.174 1.00 89.69 101 GLY A O 1
ATOM 833 N N . ASN A 1 102 ? -1.069 -9.015 -1.623 1.00 91.88 102 ASN A N 1
ATOM 834 C CA . ASN A 1 102 ? -0.938 -7.684 -2.226 1.00 91.88 102 ASN A CA 1
ATOM 835 C C . ASN A 1 102 ? 0.112 -6.788 -1.547 1.00 91.88 102 ASN A C 1
ATOM 837 O O . ASN A 1 102 ? 0.502 -5.764 -2.114 1.00 91.88 102 ASN A O 1
ATOM 841 N N . ALA A 1 103 ? 0.611 -7.173 -0.367 1.00 87.69 103 ALA A N 1
ATOM 842 C CA . ALA A 1 103 ? 1.689 -6.477 0.334 1.00 87.69 103 ALA A CA 1
ATOM 843 C C . ALA A 1 103 ? 2.936 -6.258 -0.540 1.00 87.69 103 ALA A C 1
ATOM 845 O O . ALA A 1 103 ? 3.598 -5.229 -0.417 1.00 87.69 103 ALA A O 1
ATOM 846 N N . MET A 1 104 ? 3.231 -7.181 -1.465 1.00 87.50 104 MET A N 1
ATOM 847 C CA . MET A 1 104 ? 4.388 -7.084 -2.368 1.00 87.50 104 MET A CA 1
ATOM 848 C C . MET A 1 104 ? 4.335 -5.880 -3.320 1.00 87.50 104 MET A C 1
ATOM 850 O O . MET A 1 104 ? 5.347 -5.519 -3.917 1.00 87.50 104 MET A O 1
ATOM 854 N N . HIS A 1 105 ? 3.156 -5.278 -3.492 1.00 88.44 105 HIS A N 1
ATOM 855 C CA . HIS A 1 105 ? 2.941 -4.136 -4.374 1.00 88.44 105 HIS A CA 1
ATOM 856 C C . HIS A 1 105 ? 3.076 -2.790 -3.658 1.00 88.44 105 HIS A C 1
ATOM 858 O O . HIS A 1 105 ? 3.055 -1.749 -4.318 1.00 88.44 105 HIS A O 1
ATOM 864 N N . LEU A 1 106 ? 3.192 -2.776 -2.329 1.00 88.31 106 LEU A N 1
ATOM 865 C CA . LEU A 1 106 ? 3.323 -1.546 -1.558 1.00 88.31 106 LEU A CA 1
ATOM 866 C C . LEU A 1 106 ? 4.786 -1.096 -1.476 1.00 88.31 106 LEU A C 1
ATOM 868 O O . LEU A 1 106 ? 5.700 -1.896 -1.276 1.00 88.31 106 LEU A O 1
ATOM 872 N N . SER A 1 107 ? 5.002 0.213 -1.599 1.00 86.69 107 SER A N 1
ATOM 873 C CA . SER A 1 107 ? 6.271 0.842 -1.236 1.00 86.69 107 SER A CA 1
ATOM 874 C C . SER A 1 107 ? 6.505 0.745 0.277 1.00 86.69 107 SER A C 1
ATOM 876 O O . SER A 1 107 ? 5.564 0.643 1.064 1.00 86.69 107 SER A O 1
ATOM 878 N N . ALA A 1 108 ? 7.767 0.796 0.712 1.00 85.19 108 ALA A N 1
ATOM 879 C CA . ALA A 1 108 ? 8.118 0.638 2.127 1.00 85.19 108 ALA A CA 1
ATOM 880 C C . ALA A 1 108 ? 7.436 1.677 3.044 1.00 85.19 108 ALA A C 1
ATOM 882 O O . ALA A 1 108 ? 7.005 1.338 4.147 1.00 85.19 108 ALA A O 1
ATOM 883 N N . SER A 1 109 ? 7.294 2.924 2.577 1.00 84.56 109 SER A N 1
ATOM 884 C CA . SER A 1 109 ? 6.564 3.989 3.279 1.00 84.56 109 SER A CA 1
ATOM 885 C C . SER A 1 109 ? 5.080 3.652 3.430 1.00 84.56 109 SER A C 1
ATOM 887 O O . SER A 1 109 ? 4.547 3.695 4.539 1.00 84.56 109 SER A O 1
ATOM 889 N N . THR A 1 110 ? 4.431 3.238 2.339 1.00 90.38 110 THR A N 1
ATOM 890 C CA . THR A 1 110 ? 3.019 2.829 2.330 1.00 90.38 110 THR A CA 1
ATOM 891 C C . THR A 1 110 ? 2.769 1.644 3.253 1.00 90.38 110 THR A C 1
ATOM 893 O O . THR A 1 110 ? 1.810 1.660 4.022 1.00 90.38 110 THR A O 1
ATOM 896 N N . THR A 1 111 ? 3.649 0.642 3.234 1.00 92.25 111 THR A N 1
ATOM 897 C CA . THR A 1 111 ? 3.564 -0.529 4.115 1.00 92.25 111 THR A CA 1
ATOM 898 C C . THR A 1 111 ? 3.620 -0.140 5.589 1.00 92.25 111 THR A C 1
ATOM 900 O O . THR A 1 111 ? 2.830 -0.644 6.383 1.00 92.25 111 THR A O 1
ATOM 903 N N . ASN A 1 112 ? 4.510 0.779 5.971 1.00 92.56 112 ASN A N 1
ATOM 904 C CA . ASN A 1 112 ? 4.627 1.229 7.359 1.00 92.56 112 ASN A CA 1
ATOM 905 C C . ASN A 1 112 ? 3.337 1.899 7.859 1.00 92.56 112 ASN A C 1
ATOM 907 O O . ASN A 1 112 ? 2.844 1.572 8.938 1.00 92.56 112 ASN A O 1
ATOM 911 N N . ASP A 1 113 ? 2.770 2.811 7.066 1.00 92.56 113 ASP A N 1
ATOM 912 C CA . ASP A 1 113 ? 1.521 3.492 7.424 1.00 92.56 113 ASP A CA 1
ATOM 913 C C . ASP A 1 113 ? 0.334 2.526 7.448 1.00 92.56 113 ASP A C 1
ATOM 915 O O . ASP A 1 113 ? -0.502 2.594 8.352 1.00 92.56 113 ASP A O 1
ATOM 919 N N . PHE A 1 114 ? 0.289 1.588 6.500 1.00 94.31 114 PHE A N 1
ATOM 920 C CA . PHE A 1 114 ? -0.738 0.556 6.427 1.00 94.31 114 PHE A CA 1
ATOM 921 C C . PHE A 1 114 ? -0.723 -0.359 7.659 1.00 94.31 114 PHE A C 1
ATOM 923 O O . PHE A 1 114 ? -1.762 -0.560 8.287 1.00 94.31 114 PHE A O 1
ATOM 930 N N . LEU A 1 115 ? 0.449 -0.869 8.053 1.00 94.56 115 LEU A N 1
ATOM 931 C CA . LEU A 1 115 ? 0.585 -1.756 9.214 1.00 94.56 115 LEU A CA 1
ATOM 932 C C . LEU A 1 115 ? 0.267 -1.038 10.530 1.00 94.56 115 LEU A C 1
ATOM 934 O O . LEU A 1 115 ? -0.408 -1.604 11.388 1.00 94.56 115 LEU A O 1
ATOM 938 N N . LYS A 1 116 ? 0.679 0.228 10.677 1.00 94.12 116 LYS A N 1
ATOM 939 C CA . LYS A 1 116 ? 0.250 1.054 11.817 1.00 94.12 116 LYS A CA 1
ATOM 940 C C . LYS A 1 116 ? -1.266 1.224 11.825 1.00 94.12 116 LYS A C 1
ATOM 942 O O . LYS A 1 116 ? -1.885 1.102 12.876 1.00 94.12 116 LYS A O 1
ATOM 947 N N . GLY A 1 117 ? -1.868 1.485 10.664 1.00 92.88 117 GLY A N 1
ATOM 948 C CA . GLY A 1 117 ? -3.317 1.616 10.519 1.00 92.88 117 GLY A CA 1
ATOM 949 C C . GLY A 1 117 ? -4.054 0.357 10.970 1.00 92.88 117 GLY A C 1
ATOM 950 O O . GLY A 1 117 ? -4.999 0.458 11.748 1.00 92.88 117 GLY A O 1
ATOM 951 N N . LEU A 1 118 ? -3.574 -0.818 10.551 1.00 93.81 118 LEU A N 1
ATOM 952 C CA . LEU A 1 118 ? -4.079 -2.117 11.003 1.00 93.81 118 LEU A CA 1
ATOM 953 C C . LEU A 1 118 ? -3.972 -2.292 12.522 1.00 93.81 118 LEU A C 1
ATOM 955 O O . LEU A 1 118 ? -4.947 -2.682 13.153 1.00 93.81 118 LEU A O 1
ATOM 959 N N . GLN A 1 119 ? -2.831 -1.950 13.122 1.00 92.88 119 GLN A N 1
ATOM 960 C CA . GLN A 1 119 ? -2.643 -2.052 14.572 1.00 92.88 119 GLN A CA 1
ATOM 961 C C . GLN A 1 119 ? -3.642 -1.181 15.351 1.00 92.88 119 GLN A C 1
ATOM 963 O O . GLN A 1 119 ? -4.175 -1.596 16.379 1.00 92.88 119 GLN A O 1
ATOM 968 N N . TYR A 1 120 ? -3.926 0.030 14.862 1.00 91.06 120 TYR A N 1
ATOM 969 C CA . TYR A 1 120 ? -4.915 0.906 15.495 1.00 91.06 120 TYR A CA 1
ATOM 970 C C . TYR A 1 120 ? -6.361 0.430 15.311 1.00 91.06 120 TYR A C 1
ATOM 972 O O . TYR A 1 120 ? -7.201 0.782 16.137 1.00 91.06 120 TYR A O 1
ATOM 980 N N . LEU A 1 121 ? -6.655 -0.347 14.263 1.00 89.25 121 LEU A N 1
ATOM 981 C CA . LEU A 1 121 ? -7.969 -0.968 14.060 1.00 89.25 121 LEU A CA 1
ATOM 982 C C . LEU A 1 121 ? -8.220 -2.149 15.012 1.00 89.25 121 LEU A C 1
ATOM 984 O O . LEU A 1 121 ? -9.371 -2.423 15.331 1.00 89.25 121 LEU A O 1
ATOM 988 N N . GLU A 1 122 ? -7.165 -2.821 15.477 1.00 88.00 122 GLU A N 1
ATOM 989 C CA . GLU A 1 122 ? -7.250 -3.923 16.450 1.00 88.00 122 GLU A CA 1
ATOM 990 C C . GLU A 1 122 ? -7.514 -3.423 17.886 1.00 88.00 122 GLU A C 1
ATOM 992 O O . GLU A 1 122 ? -8.005 -4.154 18.745 1.00 88.00 122 GLU A O 1
ATOM 997 N N . CYS A 1 123 ? -7.199 -2.154 18.155 1.00 84.75 123 CYS A N 1
ATOM 998 C CA . CYS A 1 123 ? -7.417 -1.514 19.449 1.00 84.75 123 CYS A CA 1
ATOM 999 C C . CYS A 1 123 ? -8.885 -1.097 19.658 1.00 84.75 123 CYS A C 1
ATOM 1001 O O . CYS A 1 123 ? -9.641 -0.904 18.708 1.00 84.75 123 CYS A O 1
ATOM 1003 N N . GLU A 1 124 ? -9.276 -0.857 20.917 1.00 81.50 124 GLU A N 1
ATOM 1004 C CA . GLU A 1 124 ? -10.616 -0.346 21.234 1.00 81.50 124 GLU A CA 1
ATOM 1005 C C . GLU A 1 124 ? -10.931 0.981 20.507 1.00 81.50 124 GLU A C 1
ATOM 1007 O O . GLU A 1 124 ? -10.050 1.848 20.348 1.00 81.50 124 GLU A O 1
ATOM 1012 N N . PRO A 1 125 ? -12.197 1.187 20.093 1.00 80.38 125 PRO A N 1
ATOM 1013 C CA . PRO A 1 125 ? -12.592 2.257 19.192 1.00 80.38 125 PRO A CA 1
ATOM 1014 C C . PRO A 1 125 ? -12.761 3.557 19.973 1.00 80.38 125 PRO A C 1
ATOM 1016 O O . PRO A 1 125 ? -13.858 3.976 20.336 1.00 80.38 125 PRO A O 1
ATOM 1019 N N . THR A 1 126 ? -11.649 4.225 20.250 1.00 85.06 126 THR A N 1
ATOM 1020 C CA . THR A 1 126 ? -11.675 5.581 20.801 1.00 85.06 126 THR A CA 1
ATOM 1021 C C . THR A 1 126 ? -11.729 6.608 19.673 1.00 85.06 126 THR A C 1
ATOM 1023 O O . THR A 1 126 ? -11.202 6.387 18.582 1.00 85.06 126 THR A O 1
ATOM 1026 N N . GLU A 1 127 ? -12.315 7.779 19.927 1.00 82.88 127 GLU A N 1
ATOM 1027 C CA . GLU A 1 127 ? -12.339 8.885 18.954 1.00 82.88 127 GLU A CA 1
ATOM 1028 C C . GLU A 1 127 ? -10.922 9.290 18.504 1.00 82.88 127 GLU A C 1
ATOM 1030 O O . GLU A 1 127 ? -10.677 9.578 17.328 1.00 82.88 127 GLU A O 1
ATOM 1035 N N . LYS A 1 128 ? -9.958 9.219 19.430 1.00 86.12 128 LYS A N 1
ATOM 1036 C CA . LYS A 1 128 ? -8.538 9.431 19.148 1.00 86.12 128 LYS A CA 1
ATOM 1037 C C . LYS A 1 128 ? -7.989 8.369 18.192 1.00 86.12 128 LYS A C 1
ATOM 1039 O O . LYS A 1 128 ? -7.362 8.734 17.200 1.00 86.12 128 LYS A O 1
ATOM 1044 N N . ASN A 1 129 ? -8.243 7.085 18.454 1.00 86.62 129 ASN A N 1
ATOM 1045 C CA . ASN A 1 129 ? -7.779 5.991 17.594 1.00 86.62 129 ASN A CA 1
ATOM 1046 C C . ASN A 1 129 ? -8.393 6.095 16.198 1.00 86.62 129 ASN A C 1
ATOM 1048 O O . ASN A 1 129 ? -7.664 6.053 15.214 1.00 86.62 129 ASN A O 1
ATOM 1052 N N . LEU A 1 130 ? -9.700 6.351 16.101 1.00 86.31 130 LEU A N 1
ATOM 1053 C CA . LEU A 1 130 ? -10.387 6.550 14.822 1.00 86.31 130 LEU A CA 1
ATOM 1054 C C . LEU A 1 130 ? -9.793 7.701 14.006 1.00 86.31 130 LEU A C 1
ATOM 1056 O O . LEU A 1 130 ? -9.627 7.583 12.792 1.00 86.31 130 LEU A O 1
ATOM 1060 N N . THR A 1 131 ? -9.428 8.801 14.661 1.00 87.94 131 THR A N 1
ATOM 1061 C CA . THR A 1 131 ? -8.761 9.930 13.999 1.00 87.94 131 THR A CA 1
ATOM 1062 C C . THR A 1 131 ? -7.396 9.521 13.441 1.00 87.94 131 THR A C 1
ATOM 1064 O O . THR A 1 131 ? -7.053 9.879 12.312 1.00 87.94 131 THR A O 1
ATOM 1067 N N . VAL A 1 132 ? -6.623 8.739 14.201 1.00 90.88 132 VAL A N 1
ATOM 1068 C CA . VAL A 1 132 ? -5.312 8.233 13.770 1.00 90.88 132 VAL A CA 1
ATOM 1069 C C . VAL A 1 132 ? -5.451 7.239 12.617 1.00 90.88 132 VAL A C 1
ATOM 1071 O O . VAL A 1 132 ? -4.750 7.388 11.619 1.00 90.88 132 VAL A O 1
ATOM 1074 N N . VAL A 1 133 ? -6.393 6.295 12.697 1.00 91.25 133 VAL A N 1
ATOM 1075 C CA . VAL A 1 133 ? -6.718 5.345 11.619 1.00 91.25 133 VAL A CA 1
ATOM 1076 C C . VAL A 1 133 ? -7.039 6.099 10.331 1.00 91.25 133 VAL A C 1
ATOM 1078 O O . VAL A 1 133 ? -6.379 5.891 9.313 1.00 91.25 133 VAL A O 1
ATOM 1081 N N . LYS A 1 134 ? -7.993 7.039 10.375 1.00 90.94 134 LYS A N 1
A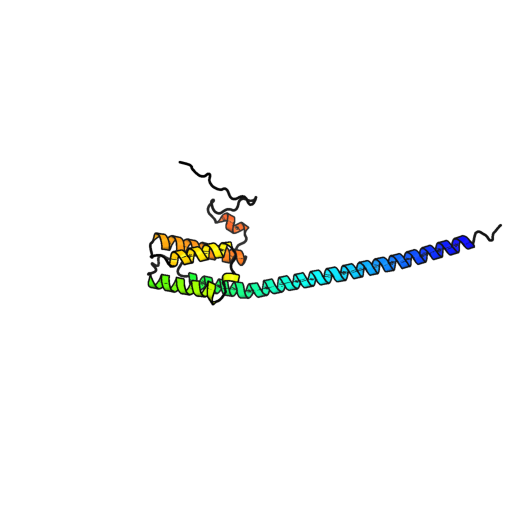TOM 1082 C CA . LYS A 1 134 ? -8.380 7.839 9.201 1.00 90.94 134 LYS A CA 1
ATOM 1083 C C . LYS A 1 134 ? -7.190 8.615 8.626 1.00 90.94 134 LYS A C 1
ATOM 1085 O O . LYS A 1 134 ? -7.032 8.683 7.408 1.00 90.94 134 LYS A O 1
ATOM 1090 N N . LYS A 1 135 ? -6.317 9.165 9.480 1.00 91.06 135 LYS A N 1
ATOM 1091 C CA . LYS A 1 135 ? -5.094 9.858 9.045 1.00 91.06 135 LYS A CA 1
ATOM 1092 C C . LYS A 1 135 ? -4.118 8.914 8.335 1.00 91.06 135 LYS A C 1
ATOM 1094 O O . LYS A 1 135 ? -3.637 9.257 7.258 1.00 91.06 135 LYS A O 1
ATOM 1099 N N . LEU A 1 136 ? -3.846 7.741 8.903 1.00 92.94 136 LEU A N 1
ATOM 1100 C CA . LEU A 1 136 ? -2.922 6.755 8.332 1.00 92.94 136 LEU A CA 1
ATOM 1101 C C . LEU A 1 136 ? -3.425 6.232 6.985 1.00 92.94 136 LEU A C 1
ATOM 1103 O O . LEU A 1 136 ? -2.686 6.257 6.007 1.00 92.94 136 LEU A O 1
ATOM 1107 N N . PHE A 1 137 ? -4.703 5.862 6.881 1.00 92.50 137 PHE A N 1
ATOM 1108 C CA . PHE A 1 137 ? -5.265 5.398 5.608 1.00 92.50 137 PHE A CA 1
ATOM 1109 C C . PHE A 1 137 ? -5.424 6.519 4.573 1.00 92.50 137 PHE A C 1
ATOM 1111 O O . PHE A 1 137 ? -5.366 6.259 3.371 1.00 92.50 137 PHE A O 1
ATOM 1118 N N . SER A 1 138 ? -5.542 7.779 5.003 1.00 90.81 138 SER A N 1
ATOM 1119 C CA . SER A 1 138 ? -5.396 8.921 4.097 1.00 90.81 138 SER A CA 1
ATOM 1120 C C . SER A 1 138 ? -3.967 9.048 3.560 1.00 90.81 138 SER A C 1
ATOM 1122 O O . SER A 1 138 ? -3.811 9.311 2.372 1.00 90.81 138 SER A O 1
ATOM 1124 N N . SER A 1 139 ? -2.944 8.840 4.397 1.00 90.50 139 SER A N 1
ATOM 1125 C CA . SER A 1 139 ? -1.528 8.833 3.987 1.00 90.50 139 SER A CA 1
ATOM 1126 C C . SER A 1 139 ? -1.246 7.721 2.974 1.00 90.50 139 SER A C 1
ATOM 1128 O O . SER A 1 139 ? -0.737 7.982 1.887 1.00 90.50 139 SER A O 1
ATOM 1130 N N . VAL A 1 140 ? -1.715 6.500 3.262 1.00 91.31 140 VAL A N 1
ATOM 1131 C CA . VAL A 1 140 ? -1.635 5.341 2.355 1.00 91.31 140 VAL A CA 1
ATOM 1132 C C . VAL A 1 140 ? -2.199 5.674 0.973 1.00 91.31 140 VAL A C 1
ATOM 1134 O O . VAL A 1 140 ? -1.569 5.392 -0.041 1.00 91.31 140 VAL A O 1
ATOM 1137 N N . ARG A 1 141 ? -3.368 6.321 0.907 1.00 89.31 141 ARG A N 1
ATOM 1138 C CA . ARG A 1 141 ? -3.977 6.738 -0.366 1.00 89.31 141 ARG A CA 1
ATOM 1139 C C . ARG A 1 141 ? -3.156 7.770 -1.125 1.00 89.31 141 ARG A C 1
ATOM 1141 O O . ARG A 1 141 ? -3.156 7.738 -2.353 1.00 89.31 141 ARG A O 1
ATOM 1148 N N . THR A 1 142 ? -2.511 8.693 -0.421 1.00 87.88 142 THR A N 1
ATOM 1149 C CA . THR A 1 142 ? -1.629 9.686 -1.040 1.00 87.88 142 THR A CA 1
ATOM 1150 C C . THR A 1 142 ? -0.401 9.003 -1.631 1.00 87.88 142 THR A C 1
ATOM 1152 O O . THR A 1 142 ? -0.164 9.156 -2.827 1.00 87.88 142 THR A O 1
ATOM 1155 N N . HIS A 1 143 ? 0.283 8.150 -0.864 1.00 86.50 143 HIS A N 1
ATOM 1156 C CA . HIS A 1 143 ? 1.440 7.403 -1.366 1.00 86.50 143 HIS A CA 1
ATOM 1157 C C . HIS A 1 143 ? 1.083 6.500 -2.553 1.00 86.50 143 HIS A C 1
ATOM 1159 O O . HIS A 1 143 ? 1.837 6.418 -3.513 1.00 86.50 143 HIS A O 1
ATOM 1165 N N . ILE A 1 144 ? -0.101 5.876 -2.553 1.00 86.88 144 ILE A N 1
ATOM 1166 C CA . ILE A 1 144 ? -0.593 5.100 -3.702 1.00 86.88 144 ILE A CA 1
ATOM 1167 C C . ILE A 1 144 ? -0.738 5.972 -4.954 1.00 86.88 144 ILE A C 1
ATOM 1169 O O . ILE A 1 144 ? -0.398 5.539 -6.051 1.00 86.88 144 ILE A O 1
ATOM 1173 N N . LYS A 1 145 ? -1.253 7.198 -4.820 1.00 83.38 145 LYS A N 1
ATOM 1174 C CA . LYS A 1 145 ? -1.394 8.116 -5.958 1.00 83.38 14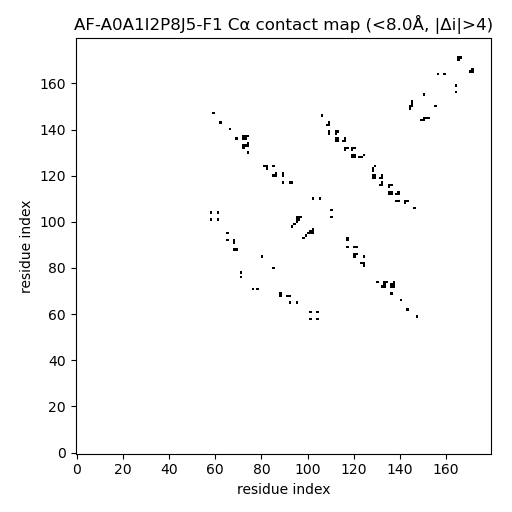5 LYS A CA 1
ATOM 1175 C C . LYS A 1 145 ? -0.044 8.590 -6.485 1.00 83.38 145 LYS A C 1
ATOM 1177 O O . LYS A 1 145 ? 0.105 8.698 -7.698 1.00 83.38 145 LYS A O 1
ATOM 1182 N N . GLU A 1 146 ? 0.920 8.835 -5.602 1.00 81.94 146 GLU A N 1
ATOM 1183 C CA . GLU A 1 146 ? 2.311 9.123 -5.977 1.00 81.94 146 GLU A CA 1
ATOM 1184 C C . GLU A 1 146 ? 2.945 7.932 -6.701 1.00 81.94 146 GLU A C 1
ATOM 1186 O O . GLU A 1 146 ? 3.538 8.089 -7.765 1.00 81.94 146 GLU A O 1
ATOM 1191 N N . ASP A 1 147 ? 2.753 6.725 -6.167 1.00 80.12 147 ASP A N 1
ATOM 1192 C CA . ASP A 1 147 ? 3.245 5.472 -6.740 1.00 80.12 147 ASP A CA 1
ATOM 1193 C C . ASP A 1 147 ? 2.655 5.186 -8.133 1.00 80.12 147 ASP A C 1
ATOM 1195 O O . ASP A 1 147 ? 3.300 4.534 -8.957 1.00 80.12 147 ASP A O 1
ATOM 1199 N N . LEU A 1 148 ? 1.440 5.673 -8.400 1.00 76.75 148 LEU A N 1
ATOM 1200 C CA . LEU A 1 148 ? 0.771 5.611 -9.702 1.00 76.75 148 LEU A CA 1
ATOM 1201 C C . LEU A 1 148 ? 1.102 6.796 -10.624 1.00 76.75 148 LEU A C 1
ATOM 1203 O O . LEU A 1 148 ? 0.633 6.810 -11.761 1.00 76.75 148 LEU A O 1
ATOM 1207 N N . GLY A 1 149 ? 1.863 7.789 -10.156 1.00 71.44 149 GLY A N 1
ATOM 1208 C CA . GLY A 1 149 ? 2.160 9.009 -10.914 1.00 71.44 149 GLY A CA 1
ATOM 1209 C C . GLY A 1 149 ? 0.931 9.879 -11.194 1.00 71.44 149 GLY A C 1
ATOM 1210 O O . GLY A 1 149 ? 0.918 10.628 -12.163 1.00 71.44 149 GLY A O 1
ATOM 1211 N N . VAL A 1 150 ? -0.127 9.760 -10.381 1.00 67.75 150 VAL A N 1
ATOM 1212 C CA . VAL A 1 150 ? -1.332 10.608 -10.477 1.00 67.75 150 VAL A CA 1
ATOM 1213 C C . VAL A 1 150 ? -1.040 12.028 -9.986 1.00 67.75 150 VAL A C 1
ATOM 1215 O O . VAL A 1 150 ? -1.660 12.972 -10.465 1.00 67.75 150 VAL A O 1
ATOM 1218 N N . TYR A 1 151 ? -0.105 12.168 -9.044 1.00 50.38 151 TYR A N 1
ATOM 1219 C CA . TYR A 1 151 ? 0.494 13.448 -8.677 1.00 50.38 151 TYR A CA 1
ATOM 1220 C C . TYR A 1 151 ? 1.912 13.519 -9.235 1.00 50.38 151 TYR A C 1
ATOM 1222 O O . TYR A 1 151 ? 2.671 12.554 -9.100 1.00 50.38 151 TYR A O 1
ATOM 1230 N N . ASP A 1 152 ? 2.280 14.668 -9.797 1.00 49.38 152 ASP A N 1
ATOM 1231 C CA . ASP A 1 152 ? 3.690 14.996 -9.981 1.00 49.38 152 ASP A CA 1
ATOM 1232 C C . ASP A 1 152 ? 4.302 15.266 -8.599 1.00 49.38 152 ASP A C 1
ATOM 1234 O O . ASP A 1 152 ? 3.669 15.898 -7.746 1.00 49.38 152 ASP A O 1
ATOM 1238 N N . ARG A 1 153 ? 5.527 14.784 -8.341 1.00 49.12 153 ARG A N 1
ATOM 1239 C CA . ARG A 1 153 ? 6.194 14.964 -7.027 1.00 49.12 153 ARG A CA 1
ATOM 1240 C C . ARG A 1 153 ? 6.271 16.436 -6.605 1.00 49.12 153 ARG A C 1
ATOM 1242 O O . ARG A 1 153 ? 6.293 16.730 -5.411 1.00 49.12 153 ARG A O 1
ATOM 1249 N N . ASP A 1 154 ? 6.253 17.336 -7.582 1.00 47.81 154 ASP A N 1
ATOM 1250 C CA . ASP A 1 154 ? 6.330 18.781 -7.400 1.00 47.81 154 ASP A CA 1
ATOM 1251 C C . ASP A 1 154 ? 5.008 19.406 -6.905 1.00 47.81 154 ASP A C 1
ATOM 1253 O O . ASP A 1 154 ? 5.030 20.468 -6.289 1.00 47.81 154 ASP A O 1
ATOM 1257 N N . GLU A 1 155 ? 3.855 18.745 -7.080 1.00 45.81 155 GLU A N 1
ATOM 1258 C CA . GLU A 1 155 ? 2.560 19.224 -6.557 1.00 45.81 155 GLU A CA 1
ATOM 1259 C C . GLU A 1 155 ? 2.300 18.796 -5.103 1.00 45.81 155 GLU A C 1
ATOM 1261 O O . GLU A 1 155 ? 1.604 19.489 -4.351 1.00 45.81 155 GLU A O 1
ATOM 1266 N N . VAL A 1 156 ? 2.883 17.672 -4.673 1.00 48.81 156 VAL A N 1
ATOM 1267 C CA . VAL A 1 156 ? 2.730 17.146 -3.306 1.00 48.81 156 VAL A CA 1
ATOM 1268 C C . VAL A 1 156 ? 3.474 18.019 -2.290 1.00 48.81 156 VAL A C 1
ATOM 1270 O O . VAL A 1 156 ? 2.969 18.269 -1.192 1.00 48.81 156 VAL A O 1
ATOM 1273 N N . SER A 1 157 ? 4.630 18.574 -2.667 1.00 50.88 157 SER A N 1
ATOM 1274 C CA . SER A 1 157 ? 5.365 19.524 -1.822 1.00 50.88 157 SER A CA 1
ATOM 1275 C C . SER A 1 157 ? 4.605 20.848 -1.623 1.00 50.88 157 SER A C 1
ATOM 1277 O O . SER A 1 157 ? 4.760 21.506 -0.600 1.00 50.88 157 SER A O 1
ATOM 1279 N N . ALA A 1 158 ? 3.704 21.229 -2.529 1.00 48.31 158 ALA A N 1
ATOM 1280 C CA . ALA A 1 158 ? 2.906 22.446 -2.372 1.00 48.31 158 ALA A CA 1
ATOM 1281 C C . ALA A 1 158 ? 1.679 22.266 -1.453 1.00 48.31 158 ALA A C 1
ATOM 1283 O O . ALA A 1 158 ? 1.099 23.253 -0.997 1.00 48.31 158 ALA A O 1
ATOM 1284 N N . THR A 1 159 ? 1.257 21.025 -1.182 1.00 47.59 159 THR A N 1
ATOM 1285 C CA . THR A 1 159 ? -0.006 20.725 -0.475 1.00 47.59 159 THR A CA 1
ATOM 1286 C C . THR A 1 159 ? 0.158 20.093 0.907 1.00 47.59 159 THR A C 1
ATOM 1288 O O . THR A 1 159 ? -0.824 20.002 1.651 1.00 47.59 159 THR A O 1
ATOM 1291 N N . LEU A 1 160 ? 1.371 19.696 1.298 1.00 45.00 160 LEU A N 1
ATOM 1292 C CA . LEU A 1 160 ? 1.643 19.148 2.626 1.00 45.00 160 LEU A CA 1
ATOM 1293 C C . LEU A 1 160 ? 2.077 20.242 3.622 1.00 45.00 160 LEU A C 1
ATOM 1295 O O . LEU A 1 160 ? 2.910 21.080 3.282 1.00 45.00 160 LEU A O 1
ATOM 1299 N N . PRO A 1 161 ? 1.565 20.241 4.870 1.00 47.56 161 PRO A N 1
ATOM 1300 C CA . PRO A 1 161 ? 2.058 21.135 5.913 1.00 47.56 161 PRO A CA 1
ATOM 1301 C C . PRO A 1 161 ? 3.542 20.869 6.223 1.00 47.56 161 PRO A C 1
ATOM 1303 O O . PRO A 1 161 ? 3.995 19.725 6.204 1.00 47.56 161 PRO A O 1
ATOM 1306 N N . ASP A 1 162 ? 4.249 21.952 6.558 1.00 48.06 162 ASP A N 1
ATOM 1307 C CA . ASP A 1 162 ? 5.709 22.165 6.677 1.00 48.06 162 ASP A CA 1
ATOM 1308 C C . ASP A 1 162 ? 6.549 21.039 7.332 1.00 48.06 162 ASP A C 1
ATOM 1310 O O . ASP A 1 162 ? 7.745 20.918 7.102 1.00 48.06 162 ASP A O 1
ATOM 1314 N N . TYR A 1 163 ? 5.939 20.146 8.111 1.00 51.19 163 TYR A N 1
ATOM 1315 C CA . TYR A 1 163 ? 6.630 19.049 8.799 1.00 51.19 163 TYR A CA 1
ATOM 1316 C C . TYR A 1 163 ? 6.783 17.753 7.979 1.00 51.19 163 TYR A C 1
ATOM 1318 O O . TYR A 1 163 ? 7.371 16.795 8.480 1.00 51.19 163 TYR A O 1
ATOM 1326 N N . ALA A 1 164 ? 6.220 17.678 6.769 1.00 41.66 164 ALA A N 1
ATOM 1327 C CA . ALA A 1 164 ? 6.257 16.478 5.919 1.00 41.66 164 ALA A CA 1
ATOM 1328 C C . ALA A 1 164 ? 7.102 16.645 4.641 1.00 41.66 164 ALA A C 1
ATOM 1330 O O . ALA A 1 164 ? 7.103 15.764 3.785 1.00 41.66 164 ALA A O 1
ATOM 1331 N N . GLN A 1 165 ? 7.832 17.755 4.513 1.00 47.75 165 GLN A N 1
ATOM 1332 C CA . GLN A 1 165 ? 8.759 17.976 3.405 1.00 47.75 165 GLN A CA 1
ATOM 1333 C C . GLN A 1 165 ? 10.065 17.202 3.660 1.00 47.75 165 GLN A C 1
ATOM 1335 O O . GLN A 1 165 ? 10.684 17.394 4.712 1.00 47.75 165 GLN A O 1
ATOM 1340 N N . PRO A 1 166 ? 10.544 16.364 2.727 1.00 45.56 166 PRO A N 1
ATOM 1341 C CA . PRO A 1 166 ? 11.931 15.926 2.744 1.00 45.56 166 PRO A CA 1
ATOM 1342 C C . PRO A 1 166 ? 12.812 17.130 2.392 1.00 45.56 166 PRO A C 1
ATOM 1344 O O . PRO A 1 166 ? 12.590 17.779 1.369 1.00 45.56 166 PRO A O 1
ATOM 1347 N N . LEU A 1 167 ? 13.815 17.439 3.217 1.00 50.12 167 LEU A N 1
ATOM 1348 C CA . LEU A 1 167 ? 14.807 18.449 2.850 1.00 50.12 167 LEU A CA 1
ATOM 1349 C C . LEU A 1 167 ? 15.564 17.996 1.598 1.00 50.12 167 LEU A C 1
ATOM 1351 O O . LEU A 1 167 ? 15.878 16.815 1.436 1.00 50.12 167 LEU A O 1
ATOM 1355 N N . ALA A 1 168 ? 15.868 18.957 0.726 1.00 49.25 168 ALA A N 1
ATOM 1356 C CA . ALA A 1 168 ? 16.447 18.740 -0.600 1.00 49.25 168 ALA A CA 1
ATOM 1357 C C . ALA A 1 168 ? 17.835 18.058 -0.607 1.00 49.25 168 ALA A C 1
ATOM 1359 O O . ALA A 1 168 ? 18.351 17.753 -1.680 1.00 49.25 168 ALA A O 1
ATOM 1360 N N . ASP A 1 169 ? 18.438 17.798 0.558 1.00 44.16 169 ASP A N 1
ATOM 1361 C CA . ASP A 1 169 ? 19.725 17.111 0.706 1.00 44.16 169 ASP A CA 1
ATOM 1362 C C . ASP A 1 169 ? 19.624 15.675 1.268 1.00 44.16 169 ASP A C 1
ATOM 1364 O O . ASP A 1 169 ? 20.641 14.995 1.393 1.00 44.16 169 ASP A O 1
ATOM 1368 N N . GLY A 1 170 ? 18.416 15.185 1.580 1.00 46.25 170 GLY A N 1
ATOM 1369 C CA . GLY A 1 170 ? 18.206 13.847 2.143 1.00 46.25 170 GLY A CA 1
ATOM 1370 C C . GLY A 1 170 ? 18.456 13.721 3.652 1.00 46.25 170 GLY A C 1
ATOM 1371 O O . GLY A 1 170 ? 18.414 12.607 4.177 1.00 46.25 170 GLY A O 1
ATOM 1372 N N . THR A 1 171 ? 18.674 14.822 4.375 1.00 43.84 171 THR A N 1
ATOM 1373 C CA . THR A 1 171 ? 18.862 14.806 5.833 1.00 43.84 171 THR A CA 1
ATOM 1374 C C . THR A 1 171 ? 17.531 15.000 6.563 1.00 43.84 171 THR A C 1
ATOM 1376 O O . THR A 1 171 ? 16.798 15.960 6.333 1.00 43.84 171 THR A O 1
ATOM 1379 N N . VAL A 1 172 ? 17.208 14.095 7.492 1.00 41.88 172 VAL A N 1
ATOM 1380 C CA . VAL A 1 172 ? 16.070 14.248 8.413 1.00 41.88 172 VAL A CA 1
ATOM 1381 C C . VAL A 1 172 ? 16.528 15.083 9.608 1.00 41.88 172 VAL A C 1
ATOM 1383 O O . VAL A 1 172 ? 17.418 14.658 10.345 1.00 41.88 172 VAL A O 1
ATOM 1386 N N . ILE A 1 173 ? 15.910 16.247 9.845 1.00 41.41 173 ILE A N 1
ATOM 1387 C CA . ILE A 1 173 ? 16.083 16.974 11.111 1.00 41.41 173 ILE A CA 1
ATOM 1388 C C . ILE A 1 173 ? 15.450 16.126 12.215 1.00 41.41 173 ILE A C 1
ATOM 1390 O O . ILE A 1 173 ? 14.232 16.109 12.397 1.00 41.41 173 ILE A O 1
ATOM 1394 N N . THR A 1 174 ? 16.272 15.427 12.993 1.00 44.62 174 THR A N 1
ATOM 1395 C CA . THR A 1 174 ? 15.851 15.002 14.324 1.00 44.62 174 THR A CA 1
ATOM 1396 C C . THR A 1 174 ? 15.745 16.258 15.175 1.00 44.62 174 THR A C 1
ATOM 1398 O O . THR A 1 174 ? 16.748 16.930 15.420 1.00 44.62 174 THR A O 1
ATOM 1401 N N . LYS A 1 175 ? 14.526 16.586 15.614 1.00 39.44 175 LYS A N 1
ATOM 1402 C CA . LYS A 1 175 ? 14.296 17.576 16.670 1.00 39.44 175 LYS A CA 1
ATOM 1403 C C . LYS A 1 175 ? 15.279 17.282 17.819 1.00 39.44 175 LYS A C 1
ATOM 1405 O O . LYS A 1 175 ? 15.372 16.112 18.203 1.00 39.44 175 LYS A O 1
ATOM 1410 N N . PRO A 1 176 ? 16.019 18.274 18.346 1.00 39.16 176 PRO A N 1
ATOM 1411 C CA . PRO A 1 176 ? 16.894 18.033 19.480 1.00 39.16 176 PRO A CA 1
ATOM 1412 C C . PRO A 1 176 ? 16.068 17.439 20.621 1.00 39.16 176 PRO A C 1
ATOM 1414 O O . PRO A 1 176 ? 14.953 17.889 20.906 1.00 39.16 176 PRO A O 1
ATOM 1417 N N . ARG A 1 177 ? 16.607 16.364 21.194 1.00 40.56 177 ARG A N 1
ATOM 1418 C CA . ARG A 1 177 ? 16.100 15.728 22.401 1.00 40.56 177 ARG A CA 1
ATOM 1419 C C . ARG A 1 177 ? 16.149 16.789 23.501 1.00 40.56 177 ARG A C 1
ATOM 1421 O O . ARG A 1 177 ? 17.212 17.329 23.787 1.00 40.56 177 ARG A O 1
ATOM 1428 N N . ASP A 1 178 ? 14.975 17.161 23.994 1.00 47.81 178 ASP A N 1
ATOM 1429 C CA . ASP A 1 178 ? 14.835 18.066 25.127 1.00 47.81 178 ASP A CA 1
ATOM 1430 C C . ASP A 1 178 ? 15.080 17.217 26.375 1.00 47.81 178 ASP A C 1
ATOM 1432 O O . ASP A 1 178 ? 14.204 16.470 26.821 1.00 47.81 178 ASP A O 1
ATOM 1436 N N . ASP A 1 179 ? 16.331 17.218 26.826 1.00 52.94 179 ASP A N 1
ATOM 1437 C CA . ASP A 1 179 ? 16.776 16.537 28.036 1.00 52.94 179 ASP A CA 1
ATOM 1438 C C . ASP A 1 179 ? 16.431 17.433 29.234 1.00 52.94 179 ASP A C 1
ATOM 1440 O O . ASP A 1 179 ? 17.284 18.148 29.766 1.00 52.94 179 ASP A O 1
ATOM 1444 N N . GLY A 1 180 ? 15.147 17.438 29.596 1.00 49.03 180 GLY A N 1
ATOM 1445 C CA . GLY A 1 180 ? 14.658 17.942 30.881 1.00 49.03 180 GLY A CA 1
ATOM 1446 C C . GLY A 1 180 ? 14.809 16.909 31.987 1.00 49.03 180 GLY A C 1
ATOM 1447 O O . GLY A 1 180 ? 14.502 15.722 31.724 1.00 49.03 180 GLY A O 1
#

Radius of gyration: 32.58 Å; Cα contacts (8 Å, |Δi|>4): 90; chains: 1; bounding box: 93×36×93 Å